Protein AF-A0A3D3ZAT0-F1 (afdb_monomer_lite)

Structure (mmCIF, N/CA/C/O backbone):
data_AF-A0A3D3ZAT0-F1
#
_entry.id   AF-A0A3D3ZAT0-F1
#
loop_
_atom_site.group_PDB
_atom_site.id
_atom_site.type_symbol
_atom_site.label_atom_id
_atom_site.label_alt_id
_atom_site.label_comp_id
_atom_site.label_asym_id
_atom_site.label_entity_id
_atom_site.label_seq_id
_atom_site.pdbx_PDB_ins_code
_atom_site.Cartn_x
_atom_site.Cartn_y
_atom_site.Cartn_z
_atom_site.occupancy
_atom_site.B_iso_or_equiv
_atom_site.auth_seq_id
_atom_site.auth_comp_id
_atom_site.auth_asym_id
_atom_site.auth_atom_id
_atom_site.pdbx_PDB_model_num
ATOM 1 N N . MET A 1 1 ? 12.993 -5.933 -3.221 1.00 66.06 1 MET A N 1
ATOM 2 C CA . MET A 1 1 ? 13.792 -6.298 -4.426 1.00 66.06 1 MET A CA 1
ATOM 3 C C . MET A 1 1 ? 14.442 -7.696 -4.400 1.00 66.06 1 MET A C 1
ATOM 5 O O . MET A 1 1 ? 14.683 -8.229 -5.474 1.00 66.06 1 MET A O 1
ATOM 9 N N . GLY A 1 2 ? 14.736 -8.319 -3.245 1.00 75.62 2 GLY A N 1
ATOM 10 C CA . GLY A 1 2 ? 15.650 -9.483 -3.153 1.00 75.62 2 GLY A CA 1
ATOM 11 C C . GLY A 1 2 ? 15.394 -10.697 -4.068 1.00 75.62 2 GLY A C 1
ATOM 12 O O . GLY A 1 2 ? 16.352 -11.311 -4.525 1.00 75.62 2 GLY A O 1
ATOM 13 N N . GLY A 1 3 ? 14.137 -11.036 -4.376 1.00 85.00 3 GLY A N 1
ATOM 14 C CA . GLY A 1 3 ? 13.803 -12.183 -5.240 1.00 85.00 3 GLY A CA 1
ATOM 15 C C . GLY A 1 3 ? 13.680 -11.869 -6.738 1.00 85.00 3 GLY A C 1
ATOM 16 O O . GLY A 1 3 ? 13.749 -12.782 -7.560 1.00 85.00 3 GLY A O 1
ATOM 17 N N . LEU A 1 4 ? 13.520 -10.595 -7.112 1.00 89.44 4 LEU A N 1
ATOM 18 C CA . LEU A 1 4 ? 13.195 -10.188 -8.487 1.00 89.44 4 LEU A CA 1
ATOM 19 C C . LEU A 1 4 ? 14.266 -10.568 -9.523 1.00 89.44 4 LEU A C 1
ATOM 21 O O . LEU A 1 4 ? 13.882 -11.096 -10.567 1.00 89.44 4 LEU A O 1
ATOM 25 N N . PRO A 1 5 ? 15.583 -10.407 -9.262 1.00 92.69 5 PRO A N 1
ATOM 26 C CA . PRO A 1 5 ? 16.609 -10.849 -10.209 1.00 92.69 5 PRO A CA 1
ATOM 27 C C . PRO A 1 5 ? 16.507 -12.341 -10.551 1.00 92.69 5 PRO A C 1
ATOM 29 O O . PRO A 1 5 ? 16.676 -12.727 -11.702 1.00 92.69 5 PRO A O 1
ATOM 32 N N . SER A 1 6 ? 16.167 -13.186 -9.571 1.00 93.19 6 SER A N 1
ATOM 33 C CA . SER A 1 6 ? 16.024 -14.634 -9.789 1.00 93.19 6 SER A CA 1
ATOM 34 C C . SER A 1 6 ? 14.798 -14.971 -10.641 1.00 93.19 6 SER A C 1
ATOM 36 O O . SER A 1 6 ? 14.849 -15.897 -11.446 1.00 93.19 6 SER A O 1
ATOM 38 N N . VAL A 1 7 ? 13.710 -14.206 -10.504 1.00 93.75 7 VAL A N 1
ATOM 39 C CA . VAL A 1 7 ? 12.526 -14.341 -11.365 1.00 93.75 7 VAL A CA 1
ATOM 40 C C . VAL A 1 7 ? 12.877 -13.964 -12.806 1.00 93.75 7 VAL A C 1
ATOM 42 O O . VAL A 1 7 ? 12.607 -14.745 -13.717 1.00 93.75 7 VAL A O 1
ATOM 45 N N . LEU A 1 8 ? 13.554 -12.829 -13.012 1.00 94.94 8 LEU A N 1
ATOM 46 C CA . LEU A 1 8 ? 14.004 -12.389 -14.339 1.00 94.94 8 LEU A CA 1
ATOM 47 C C . LEU A 1 8 ? 15.044 -13.329 -14.964 1.00 94.94 8 LEU A C 1
ATOM 49 O O . LEU A 1 8 ? 15.144 -13.412 -16.182 1.00 94.94 8 LEU A O 1
ATOM 53 N N . ALA A 1 9 ? 15.821 -14.057 -14.168 1.00 93.81 9 ALA A N 1
ATOM 54 C CA . ALA A 1 9 ? 16.774 -15.027 -14.701 1.00 93.81 9 ALA A CA 1
ATOM 55 C C . ALA A 1 9 ? 16.094 -16.267 -15.316 1.00 93.81 9 ALA A C 1
ATOM 57 O O . ALA A 1 9 ? 16.704 -16.956 -16.133 1.00 93.81 9 ALA A O 1
ATOM 58 N N . VAL A 1 10 ? 14.857 -16.575 -14.910 1.00 95.75 10 VAL A N 1
ATOM 59 C CA . VAL A 1 10 ? 14.183 -17.846 -15.230 1.00 95.75 10 VAL A CA 1
ATOM 60 C C . VAL A 1 10 ? 12.967 -17.654 -16.132 1.00 95.75 10 VAL A C 1
ATOM 62 O O . VAL A 1 10 ? 12.735 -18.469 -17.026 1.00 95.75 10 VAL A O 1
ATOM 65 N N . TYR A 1 11 ? 12.180 -16.602 -15.909 1.00 96.12 11 TYR A N 1
ATOM 66 C CA . TYR A 1 11 ? 10.884 -16.437 -16.556 1.00 96.12 11 TYR A CA 1
ATOM 67 C C . TYR A 1 11 ? 10.922 -15.377 -17.664 1.00 96.12 11 TYR A C 1
ATOM 69 O O . TYR A 1 11 ? 11.386 -14.255 -17.424 1.00 96.12 11 TYR A O 1
ATOM 77 N N . PRO A 1 12 ? 10.379 -15.685 -18.860 1.00 94.94 12 PRO A N 1
ATOM 78 C CA . PRO A 1 12 ? 10.135 -14.678 -19.882 1.00 94.94 12 PRO A CA 1
ATOM 79 C C . PRO A 1 12 ? 9.270 -13.553 -19.317 1.00 94.94 12 PRO A C 1
ATOM 81 O O . PRO A 1 12 ? 8.175 -13.795 -18.808 1.00 94.94 12 PRO A O 1
ATOM 84 N N . THR A 1 13 ? 9.775 -12.329 -19.395 1.00 95.38 13 THR A N 1
ATOM 85 C CA . THR A 1 13 ? 9.146 -11.143 -18.814 1.00 95.38 13 THR A CA 1
ATOM 86 C C . THR A 1 13 ? 8.786 -10.158 -19.919 1.00 95.38 13 THR A C 1
ATOM 88 O O . THR A 1 13 ? 9.554 -9.955 -20.854 1.00 95.38 13 THR A O 1
ATOM 91 N N . HIS A 1 14 ? 7.597 -9.559 -19.834 1.00 93.38 14 HIS A N 1
ATOM 92 C CA . HIS A 1 14 ? 7.131 -8.597 -20.837 1.00 93.38 14 HIS A CA 1
ATOM 93 C C . HIS A 1 14 ? 7.540 -7.154 -20.518 1.00 93.38 14 HIS A C 1
ATOM 95 O O . HIS A 1 14 ? 7.861 -6.393 -21.423 1.00 93.38 14 HIS A O 1
ATOM 101 N N . ALA A 1 15 ? 7.525 -6.784 -19.237 1.00 94.81 15 ALA A N 1
ATOM 102 C CA . ALA A 1 15 ? 7.845 -5.443 -18.770 1.00 94.81 15 ALA A CA 1
ATOM 103 C C . ALA A 1 15 ? 8.408 -5.498 -17.347 1.00 94.81 15 ALA A C 1
ATOM 105 O O . ALA A 1 15 ? 8.067 -6.398 -16.575 1.00 94.81 15 ALA A O 1
ATOM 106 N N . VAL A 1 16 ? 9.244 -4.519 -17.002 1.00 95.75 16 VAL A N 1
ATOM 107 C CA . VAL A 1 16 ? 9.754 -4.316 -15.643 1.00 95.75 16 VAL A CA 1
ATOM 108 C C . VAL A 1 16 ? 9.573 -2.859 -15.238 1.00 95.75 16 VAL A C 1
ATOM 110 O O . VAL A 1 16 ? 9.868 -1.945 -16.008 1.00 95.75 16 VAL A O 1
ATOM 113 N N . TYR A 1 17 ? 9.102 -2.657 -14.011 1.00 95.62 17 TYR A N 1
ATOM 114 C CA . TYR A 1 17 ? 8.853 -1.338 -13.442 1.00 95.62 17 TYR A CA 1
ATOM 115 C C . TYR A 1 17 ? 9.727 -1.135 -12.210 1.00 95.62 17 TYR A C 1
ATOM 117 O O . TYR A 1 17 ? 9.883 -2.052 -11.401 1.00 95.62 17 TYR A O 1
ATOM 125 N N . ALA A 1 18 ? 10.294 0.058 -12.067 1.00 95.44 18 ALA A N 1
ATOM 126 C CA . ALA A 1 18 ? 11.037 0.456 -10.878 1.00 95.44 18 ALA A CA 1
ATOM 127 C C . ALA A 1 18 ? 10.920 1.973 -10.672 1.00 95.44 18 ALA A C 1
ATOM 129 O O . ALA A 1 18 ? 10.814 2.707 -11.655 1.00 95.44 18 ALA A O 1
ATOM 130 N N . PRO A 1 19 ? 10.983 2.470 -9.425 1.00 92.94 19 PRO A N 1
ATOM 131 C CA . PRO A 1 19 ? 10.884 3.907 -9.160 1.00 92.94 19 PRO A CA 1
ATOM 132 C C . PRO A 1 19 ? 12.134 4.683 -9.598 1.00 92.94 19 PRO A C 1
ATOM 134 O O . PRO A 1 19 ? 12.131 5.907 -9.679 1.00 92.94 19 PRO A O 1
ATOM 137 N N . THR A 1 20 ? 13.219 3.972 -9.908 1.00 92.19 20 THR A N 1
ATOM 138 C CA . THR A 1 20 ? 14.476 4.530 -10.400 1.00 92.19 20 THR A CA 1
ATOM 139 C C . THR A 1 20 ? 15.118 3.587 -11.412 1.00 92.19 20 THR A C 1
ATOM 141 O O . THR A 1 20 ? 14.847 2.387 -11.434 1.00 92.19 20 THR A O 1
ATOM 144 N N . ARG A 1 21 ? 16.017 4.129 -12.237 1.00 90.19 21 ARG A N 1
ATOM 145 C CA . ARG A 1 21 ? 16.891 3.362 -13.141 1.00 90.19 21 ARG A CA 1
ATOM 146 C C . ARG A 1 21 ? 18.256 3.048 -12.542 1.00 90.19 21 ARG A C 1
ATOM 148 O O . ARG A 1 21 ? 18.997 2.261 -13.116 1.00 90.19 21 ARG A O 1
ATOM 155 N N . THR A 1 22 ? 18.604 3.678 -11.425 1.00 87.19 22 THR A N 1
ATOM 156 C CA . THR A 1 22 ? 19.905 3.514 -10.775 1.00 87.19 22 THR A CA 1
ATOM 157 C C . THR A 1 22 ? 19.729 3.488 -9.272 1.00 87.19 22 THR A C 1
ATOM 159 O O . THR A 1 22 ? 19.080 4.369 -8.705 1.00 87.19 22 THR A O 1
ATOM 162 N N . TYR A 1 23 ? 20.364 2.523 -8.623 1.00 88.62 23 TYR A N 1
ATOM 163 C CA . TYR A 1 23 ? 20.403 2.425 -7.176 1.00 88.62 23 TYR A CA 1
ATOM 164 C C . TYR A 1 23 ? 21.670 1.681 -6.768 1.00 88.62 23 TYR A C 1
ATOM 166 O O . TYR A 1 23 ? 22.004 0.660 -7.364 1.00 88.62 23 TYR A O 1
ATOM 174 N N . ALA A 1 24 ? 22.386 2.192 -5.768 1.00 90.44 24 ALA A N 1
ATOM 175 C CA . ALA A 1 24 ? 23.676 1.647 -5.361 1.00 90.44 24 ALA A CA 1
ATOM 176 C C . ALA A 1 24 ? 23.510 0.375 -4.510 1.00 90.44 24 ALA A C 1
ATOM 178 O O . ALA A 1 24 ? 23.737 0.384 -3.301 1.00 90.44 24 ALA A O 1
ATOM 179 N N . SER A 1 25 ? 23.107 -0.735 -5.133 1.00 91.75 25 SER A N 1
ATOM 180 C CA . SER A 1 25 ? 23.112 -2.049 -4.493 1.00 91.75 25 SER A CA 1
ATOM 181 C C . SER A 1 25 ? 23.330 -3.177 -5.490 1.00 91.75 25 SER A C 1
ATOM 183 O O . SER A 1 25 ? 22.823 -3.150 -6.608 1.00 91.75 25 SER A O 1
ATOM 185 N N . LYS A 1 26 ? 23.995 -4.241 -5.025 1.00 92.62 26 LYS A N 1
ATOM 186 C CA . LYS A 1 26 ? 24.210 -5.447 -5.829 1.00 92.62 26 LYS A CA 1
ATOM 187 C C . LYS A 1 26 ? 22.898 -6.048 -6.351 1.00 92.62 26 LYS A C 1
ATOM 189 O O . LYS A 1 26 ? 22.848 -6.538 -7.471 1.00 92.62 26 LYS A O 1
ATOM 194 N N . VAL A 1 27 ? 21.842 -6.035 -5.537 1.00 93.31 27 VAL A N 1
ATOM 195 C CA . VAL A 1 27 ? 20.542 -6.604 -5.926 1.00 93.31 27 VAL A CA 1
ATOM 196 C C . VAL A 1 27 ? 19.915 -5.800 -7.064 1.00 93.31 27 VAL A C 1
ATOM 198 O O . VAL A 1 27 ? 19.303 -6.382 -7.956 1.00 93.31 27 VAL A O 1
ATOM 201 N N . PHE A 1 28 ? 20.070 -4.475 -7.046 1.00 93.88 28 PHE A N 1
ATOM 202 C CA . PHE A 1 28 ? 19.589 -3.628 -8.129 1.00 93.88 28 PHE A CA 1
ATOM 203 C C . PHE A 1 28 ? 20.433 -3.806 -9.397 1.00 93.88 28 PHE A C 1
ATOM 205 O O . PHE A 1 28 ? 19.868 -3.928 -10.479 1.00 93.88 28 PHE A O 1
ATOM 212 N N . ASP A 1 29 ? 21.757 -3.918 -9.266 1.00 94.62 29 ASP A N 1
ATOM 213 C 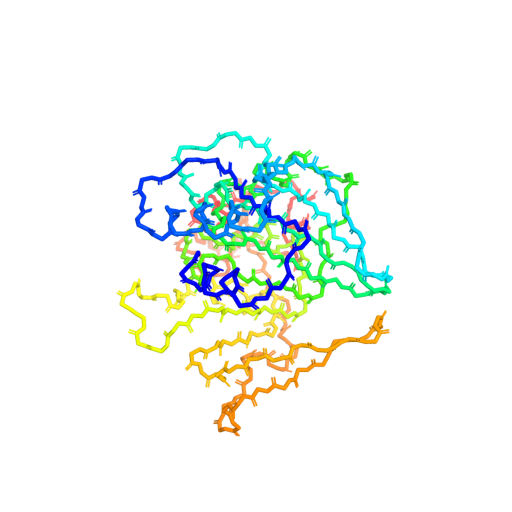CA . ASP A 1 29 ? 22.643 -4.227 -10.395 1.00 94.62 29 ASP A CA 1
ATOM 214 C C . ASP A 1 29 ? 22.258 -5.560 -11.059 1.00 94.62 29 ASP A C 1
ATOM 216 O O . ASP A 1 29 ? 22.155 -5.641 -12.283 1.00 94.62 29 ASP A O 1
ATOM 220 N N . ASP A 1 30 ? 21.971 -6.594 -10.258 1.00 95.38 30 ASP A N 1
ATOM 221 C CA . ASP A 1 30 ? 21.507 -7.891 -10.760 1.00 95.38 30 ASP A CA 1
ATOM 222 C C . ASP A 1 30 ? 20.133 -7.764 -11.456 1.00 95.38 30 ASP A C 1
ATOM 224 O O . ASP A 1 30 ? 19.907 -8.384 -12.494 1.00 95.38 30 ASP A O 1
ATOM 228 N N . PHE A 1 31 ? 19.215 -6.942 -10.929 1.00 95.62 31 PHE A N 1
ATOM 229 C CA . PHE A 1 31 ? 17.921 -6.656 -11.568 1.00 95.62 31 PHE A CA 1
ATOM 230 C C . PHE A 1 31 ? 18.096 -6.006 -12.948 1.00 95.62 31 PHE A C 1
ATOM 232 O O . PHE A 1 31 ? 17.510 -6.484 -13.920 1.00 95.62 31 PHE A O 1
ATOM 239 N N . VAL A 1 32 ? 18.937 -4.969 -13.048 1.00 95.62 32 VAL A N 1
ATOM 240 C CA . VAL A 1 32 ? 19.250 -4.296 -14.321 1.00 95.62 32 VAL A CA 1
ATOM 241 C C . VAL A 1 32 ? 19.888 -5.280 -15.300 1.00 95.62 32 VAL A C 1
ATOM 243 O O . VAL A 1 32 ? 19.485 -5.340 -16.460 1.00 95.62 32 VAL A O 1
ATOM 246 N N . TYR A 1 33 ? 20.840 -6.090 -14.829 1.00 95.94 33 TYR A N 1
ATOM 247 C CA . TYR A 1 33 ? 21.514 -7.096 -15.645 1.00 95.94 33 TYR A CA 1
ATOM 248 C C . TYR A 1 33 ? 20.524 -8.088 -16.268 1.00 95.94 33 TYR A C 1
ATOM 250 O O . TYR A 1 33 ? 20.541 -8.285 -17.482 1.00 95.94 33 TYR A O 1
ATOM 258 N N . TYR A 1 34 ? 19.636 -8.698 -15.476 1.00 96.75 34 TYR A N 1
ATOM 259 C CA . TYR A 1 34 ? 18.692 -9.685 -16.012 1.00 96.75 34 TYR A CA 1
ATOM 260 C C . TYR A 1 34 ? 17.579 -9.061 -16.863 1.00 96.75 34 TYR A C 1
ATOM 262 O O . TYR A 1 34 ? 17.111 -9.714 -17.796 1.00 96.75 34 TYR A O 1
ATOM 270 N N . ALA A 1 35 ? 17.190 -7.808 -16.607 1.00 96.38 35 ALA A N 1
ATOM 271 C CA . ALA A 1 35 ? 16.309 -7.072 -17.513 1.00 96.38 35 ALA A CA 1
ATOM 272 C C . ALA A 1 35 ? 16.966 -6.876 -18.895 1.00 96.38 35 ALA A C 1
ATOM 274 O O . ALA A 1 35 ? 16.349 -7.179 -19.918 1.00 96.38 35 ALA A O 1
ATOM 275 N N . ASP A 1 36 ? 18.242 -6.475 -18.934 1.00 95.88 36 ASP A N 1
ATOM 276 C CA . ASP A 1 36 ? 19.013 -6.309 -20.176 1.00 95.88 36 ASP A CA 1
ATOM 277 C C . ASP A 1 36 ? 19.221 -7.634 -20.929 1.00 95.88 36 ASP A C 1
ATOM 279 O O . ASP A 1 36 ? 19.068 -7.684 -22.151 1.00 95.88 36 ASP A O 1
ATOM 283 N N . GLN A 1 37 ? 19.450 -8.749 -20.220 1.00 96.94 37 GLN A N 1
ATOM 284 C CA . GLN A 1 37 ? 19.518 -10.079 -20.850 1.00 96.94 37 GLN A CA 1
ATOM 285 C C . GLN A 1 37 ? 18.227 -10.446 -21.601 1.00 96.94 37 GLN A C 1
ATOM 287 O O . GLN A 1 37 ? 18.274 -11.169 -22.599 1.00 96.94 37 GLN A O 1
ATOM 292 N N . GLN A 1 38 ? 17.084 -9.921 -21.156 1.00 97.06 38 GLN A N 1
ATOM 293 C CA . GLN A 1 38 ? 15.794 -10.065 -21.833 1.00 97.06 38 GLN A CA 1
ATOM 294 C C . GLN A 1 38 ? 15.474 -8.916 -22.805 1.00 97.06 38 GLN A C 1
ATOM 296 O O . GLN A 1 38 ? 14.416 -8.930 -23.432 1.00 97.06 38 GLN A O 1
ATOM 301 N N . ARG A 1 39 ? 16.391 -7.955 -22.989 1.00 96.94 39 ARG A N 1
ATOM 302 C CA . ARG A 1 39 ? 16.228 -6.735 -23.805 1.00 96.94 39 ARG A CA 1
ATOM 303 C C . ARG A 1 39 ? 15.060 -5.862 -23.343 1.00 96.94 39 ARG A C 1
ATOM 305 O O . ARG A 1 39 ? 14.358 -5.275 -24.167 1.00 96.94 39 ARG A O 1
ATOM 312 N N . LEU A 1 40 ? 14.841 -5.809 -22.033 1.00 96.62 40 LEU A N 1
ATOM 313 C CA . LEU A 1 40 ? 13.808 -4.992 -21.413 1.00 96.62 40 LEU A CA 1
ATOM 314 C C . LEU A 1 40 ? 14.400 -3.665 -20.952 1.00 96.62 40 LEU A C 1
ATOM 316 O O . LEU A 1 40 ? 15.462 -3.623 -20.331 1.00 96.62 40 LEU A O 1
ATOM 320 N N . GLU A 1 41 ? 13.674 -2.583 -21.209 1.00 94.62 41 GLU A N 1
ATOM 321 C CA . GLU A 1 41 ? 13.952 -1.297 -20.584 1.00 94.62 41 GLU A CA 1
ATOM 322 C C . GLU A 1 41 ? 13.193 -1.178 -19.260 1.00 94.62 41 GLU A C 1
ATOM 324 O O . GLU A 1 41 ? 12.046 -1.609 -19.144 1.00 94.62 41 GLU A O 1
ATOM 329 N N . ILE A 1 42 ? 13.830 -0.556 -18.265 1.00 96.12 42 ILE A N 1
ATOM 330 C CA . ILE A 1 42 ? 13.175 -0.232 -16.996 1.00 96.12 42 ILE A CA 1
ATOM 331 C C . ILE A 1 42 ? 12.242 0.962 -17.197 1.00 96.12 42 ILE A C 1
ATOM 333 O O . ILE A 1 42 ? 12.684 2.094 -17.456 1.00 96.12 42 ILE A O 1
ATOM 337 N N . THR A 1 43 ? 10.948 0.708 -17.026 1.00 96.56 43 THR A N 1
ATOM 338 C CA . THR A 1 43 ? 9.909 1.733 -17.026 1.00 96.56 43 THR A CA 1
ATOM 339 C C . THR A 1 43 ? 9.791 2.342 -15.632 1.00 96.56 43 THR A C 1
ATOM 341 O O . THR A 1 43 ? 9.623 1.629 -14.645 1.00 96.56 43 THR A O 1
ATOM 344 N N . ILE A 1 44 ? 9.873 3.672 -15.550 1.00 96.69 44 ILE A N 1
ATOM 345 C CA . ILE A 1 44 ? 9.494 4.415 -14.344 1.00 96.69 44 ILE A CA 1
ATOM 346 C C . ILE A 1 44 ? 8.031 4.813 -14.544 1.00 96.69 44 ILE A C 1
ATOM 348 O O . ILE A 1 44 ? 7.776 5.646 -15.419 1.00 96.69 44 ILE A O 1
ATOM 352 N N . PRO A 1 45 ? 7.078 4.192 -13.831 1.00 96.88 45 PRO A N 1
ATOM 353 C CA . PRO A 1 45 ? 5.676 4.530 -13.999 1.00 96.88 45 PRO A CA 1
ATOM 354 C C . PRO A 1 45 ? 5.354 5.883 -13.356 1.00 96.88 45 PRO A C 1
ATOM 356 O O . PRO A 1 45 ? 5.973 6.279 -12.368 1.00 96.88 45 PRO A O 1
ATOM 359 N N . SER A 1 46 ? 4.366 6.573 -13.912 1.00 96.56 46 SER A N 1
ATOM 360 C CA . SER A 1 46 ? 3.779 7.796 -13.364 1.00 96.56 46 SER A CA 1
ATOM 361 C C . SER A 1 46 ? 2.427 7.502 -12.699 1.00 96.56 46 SER A C 1
ATOM 363 O O . SER A 1 46 ? 1.743 6.558 -13.101 1.00 96.56 46 SER A O 1
ATOM 365 N N . PRO A 1 47 ? 1.985 8.315 -11.721 1.00 97.62 47 PRO A N 1
ATOM 366 C CA . PRO A 1 47 ? 0.624 8.234 -11.197 1.00 97.62 47 PRO A CA 1
ATOM 367 C C . PRO A 1 47 ? -0.422 8.289 -12.321 1.00 97.62 47 PRO A C 1
ATOM 369 O O . PRO A 1 47 ? -0.401 9.195 -13.155 1.00 97.62 47 PRO A O 1
ATOM 372 N N . GLY A 1 48 ? -1.343 7.327 -12.333 1.00 97.44 48 GLY A N 1
ATOM 373 C CA . GLY A 1 48 ? -2.373 7.163 -13.360 1.00 97.44 48 GLY A CA 1
ATOM 374 C C . GLY A 1 48 ? -1.979 6.259 -14.528 1.00 97.44 48 GLY A C 1
ATOM 375 O O . GLY A 1 48 ? -2.862 5.882 -15.300 1.00 97.44 48 GLY A O 1
ATOM 376 N N . ASP A 1 49 ? -0.707 5.865 -14.648 1.00 98.31 49 ASP A N 1
ATOM 377 C CA . ASP A 1 49 ? -0.322 4.795 -15.567 1.00 98.31 49 ASP A CA 1
ATOM 378 C C . ASP A 1 49 ? -1.020 3.495 -15.163 1.00 98.31 49 ASP A C 1
ATOM 380 O O . ASP A 1 49 ? -1.230 3.211 -13.982 1.00 98.31 49 ASP A O 1
ATOM 384 N N . GLY A 1 50 ? -1.361 2.672 -16.148 1.00 97.12 50 GLY A N 1
ATOM 385 C CA . GLY A 1 50 ? -2.018 1.407 -15.884 1.00 97.12 50 GLY A CA 1
ATOM 386 C C . GLY A 1 50 ? -1.952 0.443 -17.051 1.00 97.12 50 GLY A C 1
ATOM 387 O O . GLY A 1 50 ? -1.640 0.806 -18.187 1.00 97.12 50 GLY A O 1
ATOM 388 N N . TRP A 1 51 ? -2.232 -0.815 -16.751 1.00 97.44 51 TRP A N 1
ATOM 389 C CA . TRP A 1 51 ? -2.279 -1.898 -17.723 1.00 97.44 51 TRP A CA 1
ATOM 390 C C . TRP A 1 51 ? -3.307 -2.942 -17.302 1.00 97.44 51 TRP A C 1
ATOM 392 O O . TRP A 1 51 ? -3.803 -2.944 -16.177 1.00 97.44 51 TRP A O 1
ATOM 402 N N . THR A 1 52 ? -3.631 -3.849 -18.220 1.00 97.06 52 THR A N 1
ATOM 403 C CA . THR A 1 52 ? -4.579 -4.937 -17.972 1.00 97.06 52 THR A CA 1
ATOM 404 C C . THR A 1 52 ? -3.884 -6.290 -17.999 1.00 97.06 52 THR A C 1
ATOM 406 O O . THR A 1 52 ? -3.065 -6.556 -18.881 1.00 97.06 52 THR A O 1
ATOM 409 N N . LEU A 1 53 ? -4.268 -7.173 -17.084 1.00 94.62 53 LEU A N 1
ATOM 410 C CA . LEU A 1 53 ? -3.914 -8.589 -17.076 1.00 94.62 53 LEU A CA 1
ATOM 411 C C . LEU A 1 53 ? -5.201 -9.399 -17.270 1.00 94.62 53 LEU A C 1
ATOM 413 O O . LEU A 1 53 ? -5.881 -9.756 -16.313 1.00 94.62 53 LEU A O 1
ATOM 417 N N . GLY A 1 54 ? -5.576 -9.640 -18.529 1.00 95.81 54 GLY A N 1
ATOM 418 C CA . GLY A 1 54 ? -6.908 -10.159 -18.848 1.00 95.81 54 GLY A CA 1
ATOM 419 C C . GLY A 1 54 ? -7.984 -9.127 -18.502 1.00 95.81 54 GLY A C 1
ATOM 420 O O . GLY A 1 54 ? -7.943 -8.011 -19.011 1.00 95.81 54 GLY A O 1
ATOM 421 N N . GLU A 1 55 ? -8.925 -9.500 -17.637 1.00 96.94 55 GLU A N 1
ATOM 422 C CA . GLU A 1 55 ? -9.998 -8.621 -17.141 1.00 96.94 55 GLU A CA 1
ATOM 423 C C . GLU A 1 55 ? -9.597 -7.824 -15.887 1.00 96.94 55 GLU A C 1
ATOM 425 O O . GLU A 1 55 ? -10.373 -7.006 -15.400 1.00 96.94 55 GLU A O 1
ATOM 430 N N . THR A 1 56 ? -8.395 -8.051 -15.354 1.00 98.12 56 THR A N 1
ATOM 431 C CA . THR A 1 56 ? -7.866 -7.326 -14.196 1.00 98.12 56 THR A CA 1
ATOM 432 C C . THR A 1 56 ? -7.211 -6.022 -14.641 1.00 98.12 56 THR A C 1
ATOM 434 O O . THR A 1 56 ? -6.324 -6.049 -15.498 1.00 98.12 56 THR A O 1
ATOM 437 N N . SER A 1 57 ? -7.585 -4.892 -14.044 1.00 98.31 57 SER A N 1
ATOM 438 C CA . SER A 1 57 ? -6.888 -3.613 -14.212 1.00 98.31 57 SER A CA 1
ATOM 439 C C . SER A 1 57 ? -5.852 -3.407 -13.115 1.00 98.31 57 SER A C 1
ATOM 441 O O . SER A 1 57 ? -6.084 -3.723 -11.952 1.00 98.31 57 SER A O 1
ATOM 443 N N . VAL A 1 58 ? -4.701 -2.858 -13.491 1.00 98.50 58 VAL A N 1
ATOM 444 C CA . VAL A 1 58 ? -3.648 -2.420 -12.575 1.00 98.50 58 VAL A CA 1
ATOM 445 C C . VAL A 1 58 ? -3.406 -0.940 -12.822 1.00 98.50 58 VAL A C 1
ATOM 447 O O . VAL A 1 58 ? -3.128 -0.555 -13.956 1.00 98.50 58 VAL A O 1
ATOM 450 N N . THR A 1 59 ? -3.490 -0.132 -11.770 1.00 98.56 59 THR A N 1
ATOM 451 C CA . THR A 1 59 ? -3.293 1.320 -11.808 1.00 98.56 59 THR A CA 1
ATOM 452 C C . THR A 1 59 ? -2.207 1.714 -10.819 1.00 98.56 59 THR A C 1
ATOM 454 O O . THR A 1 59 ? -2.216 1.286 -9.665 1.00 98.56 59 THR A O 1
ATOM 457 N N . VAL A 1 60 ? -1.278 2.555 -11.257 1.00 98.69 60 VAL A N 1
ATOM 458 C CA . VAL A 1 60 ? -0.219 3.124 -10.424 1.00 98.69 60 VAL A CA 1
ATOM 459 C C . VAL A 1 60 ? -0.768 4.357 -9.714 1.00 98.69 60 VAL A C 1
ATOM 461 O O . VAL A 1 60 ? -1.169 5.322 -10.362 1.00 98.69 60 VAL A O 1
ATOM 464 N N . LEU A 1 61 ? -0.792 4.343 -8.382 1.00 98.50 61 LEU A N 1
ATOM 465 C CA . LEU A 1 61 ? -1.254 5.479 -7.577 1.00 98.50 61 LEU A CA 1
ATOM 466 C C . LEU A 1 61 ? -0.108 6.387 -7.122 1.00 98.50 61 LEU A C 1
ATOM 468 O O . LEU A 1 61 ? -0.316 7.586 -6.951 1.00 98.50 61 LEU A O 1
ATOM 472 N N . GLY A 1 62 ? 1.089 5.836 -6.940 1.00 97.44 62 GLY A N 1
ATOM 473 C CA . GLY A 1 62 ? 2.240 6.557 -6.407 1.00 97.44 62 GLY A CA 1
ATOM 474 C C . GLY A 1 62 ? 3.576 5.955 -6.855 1.00 97.44 62 GLY A C 1
ATOM 475 O O . GLY A 1 62 ? 3.584 4.857 -7.424 1.00 97.44 62 GLY A O 1
ATOM 476 N N . PRO A 1 63 ? 4.694 6.663 -6.614 1.00 97.31 63 PRO A N 1
ATOM 477 C CA . PRO A 1 63 ? 4.786 7.910 -5.839 1.00 97.31 63 PRO A CA 1
ATOM 478 C C . PRO A 1 63 ? 4.269 9.144 -6.604 1.00 97.31 63 PRO A C 1
ATOM 480 O O . PRO A 1 63 ? 4.421 9.238 -7.821 1.00 97.31 63 PRO A O 1
ATOM 483 N N . VAL A 1 64 ? 3.651 10.101 -5.898 1.00 97.38 64 VAL A N 1
ATOM 484 C CA . VAL A 1 64 ? 3.034 11.310 -6.502 1.00 97.38 64 VAL A CA 1
ATOM 485 C C . VAL A 1 64 ? 3.973 12.515 -6.592 1.00 97.38 64 VAL A C 1
ATOM 487 O O . VAL A 1 64 ? 3.691 13.480 -7.303 1.00 97.38 64 VAL A O 1
ATOM 490 N N . GLN A 1 65 ? 5.113 12.441 -5.910 1.00 95.38 65 GLN A N 1
ATOM 491 C CA . GLN A 1 65 ? 6.197 13.412 -5.971 1.00 95.38 65 GLN A CA 1
ATOM 492 C C . GLN A 1 65 ? 7.550 12.721 -5.751 1.00 95.38 65 GLN A C 1
ATOM 494 O O . GLN A 1 65 ? 7.635 11.500 -5.650 1.00 95.38 65 GLN A O 1
ATOM 499 N N . SER A 1 66 ? 8.633 13.497 -5.750 1.00 94.25 66 SER A N 1
ATOM 500 C CA . SER A 1 66 ? 9.969 12.981 -5.436 1.00 94.25 66 SER A CA 1
ATOM 501 C C . SER A 1 66 ? 10.214 13.003 -3.932 1.00 94.25 66 SER A C 1
ATOM 503 O O . SER A 1 66 ? 9.989 14.031 -3.297 1.00 94.25 66 SER A O 1
ATOM 505 N N . TYR A 1 67 ? 10.758 11.910 -3.402 1.00 94.81 67 TYR A N 1
ATOM 506 C CA . TYR A 1 67 ? 11.062 11.749 -1.983 1.00 94.81 67 TYR A CA 1
ATOM 507 C C . TYR A 1 67 ? 12.561 11.582 -1.747 1.00 94.81 67 TYR A C 1
ATOM 509 O O . TYR A 1 67 ? 13.291 11.071 -2.600 1.00 94.81 67 TYR A O 1
ATOM 517 N N . ALA A 1 68 ? 13.024 12.060 -0.591 1.00 92.88 68 ALA A N 1
ATOM 518 C CA . ALA A 1 68 ? 14.382 11.802 -0.122 1.00 92.88 68 ALA A CA 1
ATOM 519 C C . ALA A 1 68 ? 14.489 10.415 0.524 1.00 92.88 68 ALA A C 1
ATOM 521 O O . ALA A 1 68 ? 15.508 9.741 0.347 1.00 92.88 68 ALA A O 1
ATOM 522 N N . ASP A 1 69 ? 13.441 10.001 1.243 1.00 93.38 69 ASP A N 1
ATOM 523 C CA . ASP A 1 69 ? 13.310 8.636 1.730 1.00 93.38 69 ASP A CA 1
ATOM 524 C C . ASP A 1 69 ? 13.034 7.688 0.559 1.00 93.38 69 ASP A C 1
ATOM 526 O O . ASP A 1 69 ? 12.277 7.995 -0.360 1.00 93.38 69 ASP A O 1
ATOM 530 N N . GLN A 1 70 ? 13.698 6.539 0.573 1.00 93.06 70 GLN A N 1
ATOM 531 C CA . GLN A 1 70 ? 13.592 5.534 -0.476 1.00 93.06 70 GLN A CA 1
ATOM 532 C C . GLN A 1 70 ? 12.310 4.716 -0.343 1.00 93.06 70 GLN A C 1
ATOM 534 O O . GLN A 1 70 ? 11.761 4.295 -1.362 1.00 93.06 70 GLN A O 1
ATOM 539 N N . ASN A 1 71 ? 11.822 4.527 0.880 1.00 95.62 71 ASN A N 1
ATOM 540 C CA . ASN A 1 71 ? 10.577 3.830 1.173 1.00 95.62 71 ASN A CA 1
ATOM 541 C C . ASN A 1 71 ? 9.391 4.542 0.514 1.00 95.62 71 ASN A C 1
ATOM 543 O O . ASN A 1 71 ? 8.598 3.916 -0.192 1.00 95.62 71 ASN A O 1
ATOM 547 N N . ASP A 1 72 ? 9.375 5.870 0.593 1.00 97.50 72 ASP A N 1
ATOM 548 C CA . ASP A 1 72 ? 8.363 6.732 -0.025 1.00 97.50 72 ASP A CA 1
ATOM 549 C C . ASP A 1 72 ? 8.447 6.801 -1.554 1.00 97.50 72 ASP A C 1
ATOM 551 O O . ASP A 1 72 ? 7.524 7.267 -2.220 1.00 97.50 72 ASP A O 1
ATOM 555 N N . THR A 1 73 ? 9.517 6.272 -2.157 1.00 96.56 73 THR A N 1
ATOM 556 C CA . THR A 1 73 ? 9.567 6.072 -3.615 1.00 96.56 73 THR A CA 1
ATOM 557 C C . THR A 1 73 ? 8.856 4.797 -4.072 1.00 96.56 73 THR A C 1
ATOM 559 O O . THR A 1 73 ? 8.857 4.501 -5.266 1.00 96.56 73 THR A O 1
ATOM 562 N N . SER A 1 74 ? 8.257 4.025 -3.159 1.00 97.38 74 SER A N 1
ATOM 563 C CA . SER A 1 74 ? 7.543 2.787 -3.482 1.00 97.38 74 SER A CA 1
ATOM 564 C C . SER A 1 74 ? 6.485 2.995 -4.566 1.00 97.38 74 SER A C 1
ATOM 566 O O . SER A 1 74 ? 5.656 3.899 -4.491 1.00 97.38 74 SER A O 1
ATOM 568 N N . ILE A 1 75 ? 6.486 2.114 -5.571 1.00 98.06 75 ILE A N 1
ATOM 569 C CA . ILE A 1 75 ? 5.399 2.059 -6.552 1.00 98.06 75 ILE A CA 1
ATOM 570 C C . ILE A 1 75 ? 4.166 1.502 -5.842 1.00 98.06 75 ILE A C 1
ATOM 572 O O . ILE A 1 75 ? 4.169 0.343 -5.419 1.00 98.06 75 ILE A O 1
ATOM 576 N N . VAL A 1 76 ? 3.114 2.314 -5.756 1.00 98.56 76 VAL A N 1
ATOM 577 C CA . VAL A 1 76 ? 1.832 1.920 -5.164 1.00 98.56 76 VAL A CA 1
ATOM 578 C C . VAL A 1 76 ? 0.889 1.476 -6.270 1.00 98.56 76 VAL A C 1
ATOM 580 O O . VAL A 1 76 ? 0.666 2.219 -7.226 1.00 98.56 76 VAL A O 1
ATOM 583 N N . LEU A 1 77 ? 0.328 0.275 -6.148 1.00 98.69 77 LEU A N 1
ATOM 584 C CA . LEU A 1 77 ? -0.540 -0.321 -7.163 1.00 98.69 77 LEU A CA 1
ATOM 585 C C . LEU A 1 77 ? -1.929 -0.596 -6.600 1.00 98.69 77 LEU A C 1
ATOM 587 O O . LEU A 1 77 ? -2.055 -1.318 -5.612 1.00 98.69 77 LEU A O 1
ATOM 591 N N . LYS A 1 78 ? -2.961 -0.108 -7.290 1.00 98.62 78 LYS A N 1
ATOM 592 C CA . LYS A 1 78 ? -4.331 -0.594 -7.132 1.00 98.62 78 LYS A CA 1
ATOM 593 C C . LYS A 1 78 ? -4.620 -1.628 -8.214 1.00 98.62 78 LYS A C 1
ATOM 595 O O . LYS A 1 78 ? -4.405 -1.366 -9.395 1.00 98.62 78 LYS A O 1
ATOM 600 N N . VAL A 1 79 ? -5.077 -2.805 -7.809 1.00 98.56 79 VAL A N 1
ATOM 601 C CA . VAL A 1 79 ? -5.427 -3.915 -8.698 1.00 98.56 79 VAL A CA 1
ATOM 602 C C . VAL A 1 79 ? -6.905 -4.209 -8.527 1.00 98.56 79 VAL A C 1
ATOM 604 O O . VAL A 1 79 ? -7.341 -4.454 -7.410 1.00 98.56 79 VAL A O 1
ATOM 607 N N . GLU A 1 80 ? -7.672 -4.195 -9.609 1.00 98.50 80 GLU A N 1
ATOM 608 C CA . GLU A 1 80 ? -9.128 -4.359 -9.571 1.00 98.50 80 GLU A CA 1
ATOM 609 C C . GLU A 1 80 ? -9.555 -5.469 -10.535 1.00 98.50 80 GLU A C 1
ATOM 611 O O . GLU A 1 80 ? -9.072 -5.563 -11.666 1.00 98.50 80 GLU A O 1
ATOM 616 N N . TYR A 1 81 ? -10.452 -6.337 -10.076 1.00 98.31 81 TYR A N 1
ATOM 617 C CA . TYR A 1 81 ? -11.021 -7.426 -10.862 1.00 98.31 81 TYR A CA 1
ATOM 618 C C . TYR A 1 81 ? -12.471 -7.659 -10.438 1.00 98.31 81 TYR A C 1
ATOM 620 O O . TYR A 1 81 ? -12.753 -7.968 -9.278 1.00 98.31 81 TYR A O 1
ATOM 628 N N . GLY A 1 82 ? -13.402 -7.496 -11.381 1.00 96.94 82 GLY A N 1
ATOM 629 C CA . GLY A 1 82 ? -14.830 -7.481 -11.071 1.00 96.94 82 GLY A CA 1
ATOM 630 C C . GLY A 1 82 ? -15.166 -6.380 -10.059 1.00 96.94 82 GLY A C 1
ATOM 631 O O . GLY A 1 82 ? -14.860 -5.215 -10.286 1.00 96.94 82 GLY A O 1
ATOM 632 N N . GLY A 1 83 ? -15.805 -6.755 -8.956 1.00 96.94 83 GLY A N 1
ATOM 633 C CA . GLY A 1 83 ? -16.081 -5.906 -7.800 1.00 96.94 83 GLY A CA 1
ATOM 634 C C . GLY A 1 83 ? -15.066 -6.030 -6.661 1.00 96.94 83 GLY A C 1
ATOM 635 O O . GLY A 1 83 ? -15.361 -5.523 -5.591 1.00 96.94 83 GLY A O 1
ATOM 636 N N . THR A 1 84 ? -13.925 -6.699 -6.869 1.00 98.25 84 THR A N 1
ATOM 637 C CA . THR A 1 84 ? -12.870 -6.856 -5.849 1.00 98.25 84 THR A CA 1
ATOM 638 C C . THR A 1 84 ? -11.619 -6.057 -6.188 1.00 98.25 84 THR A C 1
ATOM 640 O O . THR A 1 84 ? -11.329 -5.787 -7.359 1.00 98.25 84 THR A O 1
ATOM 643 N N . SER A 1 85 ? -10.851 -5.709 -5.164 1.00 98.50 85 SER A N 1
ATOM 644 C CA . SER A 1 85 ? -9.736 -4.783 -5.253 1.00 98.50 85 SER A CA 1
ATOM 645 C C . SER A 1 85 ? -8.639 -5.067 -4.223 1.00 98.50 85 SER A C 1
ATOM 647 O O . SER A 1 85 ? -8.884 -5.495 -3.097 1.00 98.50 85 SER A O 1
ATOM 649 N N . PHE A 1 86 ? -7.397 -4.830 -4.638 1.00 98.75 86 PHE A N 1
ATOM 650 C CA . PHE A 1 86 ? -6.187 -5.029 -3.848 1.00 98.75 86 PHE A CA 1
ATOM 651 C C . PHE A 1 86 ? -5.318 -3.774 -3.929 1.00 98.75 86 PHE A C 1
ATOM 653 O O . PHE A 1 86 ? -5.144 -3.211 -5.013 1.00 98.75 86 PHE A O 1
ATOM 660 N N . LEU A 1 87 ? -4.724 -3.368 -2.809 1.00 98.81 87 LEU A N 1
ATOM 661 C CA . LEU A 1 87 ? -3.818 -2.225 -2.734 1.00 98.81 87 LEU A CA 1
ATOM 662 C C . LEU A 1 87 ? -2.452 -2.691 -2.240 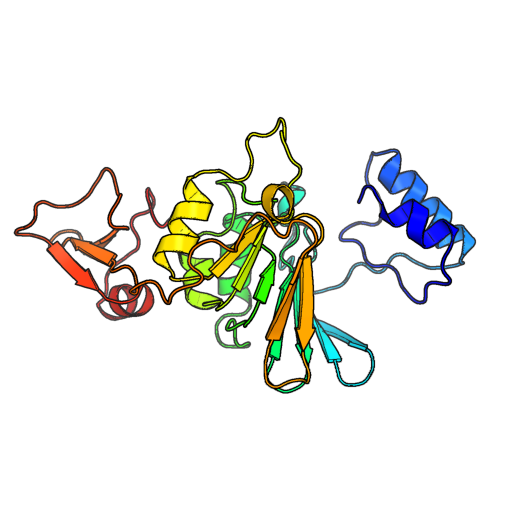1.00 98.81 87 LEU A C 1
ATOM 664 O O . LEU A 1 87 ? -2.311 -3.179 -1.120 1.00 98.81 87 LEU A O 1
ATOM 668 N N . PHE A 1 88 ? -1.439 -2.538 -3.090 1.00 98.69 88 PHE A N 1
ATOM 669 C CA . PHE A 1 88 ? -0.049 -2.854 -2.782 1.00 98.69 88 PHE A CA 1
ATOM 670 C C . PHE A 1 88 ? 0.722 -1.561 -2.565 1.00 98.69 88 PHE A C 1
ATOM 672 O O . PHE A 1 88 ? 0.969 -0.829 -3.520 1.00 98.69 88 PHE A O 1
ATOM 679 N N . THR A 1 89 ? 1.111 -1.287 -1.323 1.00 97.94 89 THR A N 1
ATOM 680 C CA . THR A 1 89 ? 1.748 -0.016 -0.933 1.00 97.94 89 THR A CA 1
ATOM 681 C C . THR A 1 89 ? 3.275 -0.061 -0.934 1.00 97.94 89 THR A C 1
ATOM 683 O O . THR A 1 89 ? 3.925 0.968 -0.772 1.00 97.94 89 THR A O 1
ATOM 686 N N . GLY A 1 90 ? 3.870 -1.242 -1.135 1.00 96.69 90 GLY A N 1
ATOM 687 C CA . GLY A 1 90 ? 5.311 -1.421 -0.980 1.00 96.69 90 GLY A CA 1
ATOM 688 C C . GLY A 1 90 ? 5.744 -1.075 0.444 1.00 96.69 90 GLY A C 1
ATOM 689 O O . GLY A 1 90 ? 5.135 -1.553 1.403 1.00 96.69 90 GLY A O 1
ATOM 690 N N . ASP A 1 91 ? 6.766 -0.234 0.554 1.00 97.12 91 ASP A N 1
ATOM 691 C CA . ASP A 1 91 ? 7.292 0.254 1.827 1.00 97.12 91 ASP A CA 1
ATOM 692 C C . ASP A 1 91 ? 6.900 1.718 2.097 1.00 97.12 91 ASP A C 1
ATOM 694 O O . ASP A 1 91 ? 7.471 2.331 2.982 1.00 97.12 91 ASP A O 1
ATOM 698 N N . MET A 1 92 ? 5.920 2.270 1.366 1.00 97.62 92 MET A N 1
ATOM 699 C CA . MET A 1 92 ? 5.445 3.652 1.531 1.00 97.62 92 MET A CA 1
ATOM 700 C C . MET A 1 92 ? 5.119 3.983 2.999 1.00 97.62 92 MET A C 1
ATOM 702 O O . MET A 1 92 ? 4.418 3.214 3.664 1.00 97.62 92 MET A O 1
ATOM 706 N N . GLU A 1 93 ? 5.604 5.132 3.478 1.00 97.62 93 GLU A N 1
ATOM 707 C CA . GLU A 1 93 ? 5.389 5.617 4.841 1.00 97.62 93 GLU A CA 1
ATOM 708 C C . GLU A 1 93 ? 4.300 6.702 4.898 1.00 97.62 93 GLU A C 1
ATOM 710 O O . GLU A 1 93 ? 3.763 7.147 3.882 1.00 97.62 93 GLU A O 1
ATOM 715 N N . THR A 1 94 ? 3.943 7.113 6.115 1.00 96.25 94 THR A N 1
ATOM 716 C CA . THR A 1 94 ? 2.784 7.978 6.406 1.00 96.25 94 THR A CA 1
ATOM 717 C C . THR A 1 94 ? 2.833 9.323 5.667 1.00 96.25 94 THR A C 1
ATOM 719 O O . THR A 1 94 ? 1.790 9.839 5.259 1.00 96.25 94 THR A O 1
ATOM 722 N N . ASP A 1 95 ? 4.021 9.893 5.442 1.00 96.12 95 ASP A N 1
ATOM 723 C CA . ASP A 1 95 ? 4.163 11.144 4.684 1.00 96.12 95 ASP A CA 1
ATOM 724 C C . ASP A 1 95 ? 3.708 10.957 3.227 1.00 96.12 95 ASP A C 1
ATOM 726 O O . ASP A 1 95 ? 2.850 11.697 2.736 1.00 96.12 95 ASP A O 1
ATOM 730 N N . ALA A 1 96 ? 4.199 9.912 2.557 1.00 98.00 96 ALA A N 1
ATOM 731 C CA . ALA A 1 96 ? 3.787 9.590 1.196 1.00 98.00 96 ALA A CA 1
ATOM 732 C C . ALA A 1 96 ? 2.335 9.094 1.109 1.00 98.00 96 ALA A C 1
ATOM 734 O O . ALA A 1 96 ? 1.652 9.398 0.130 1.00 98.00 96 ALA A O 1
ATOM 735 N N . GLU A 1 97 ? 1.824 8.402 2.133 1.00 98.19 97 GLU A N 1
ATOM 736 C CA . GLU A 1 97 ? 0.397 8.077 2.245 1.00 98.19 97 GLU A CA 1
ATOM 737 C C . GLU A 1 97 ? -0.460 9.347 2.193 1.00 98.19 97 GLU A C 1
ATOM 739 O O . GLU A 1 97 ? -1.370 9.453 1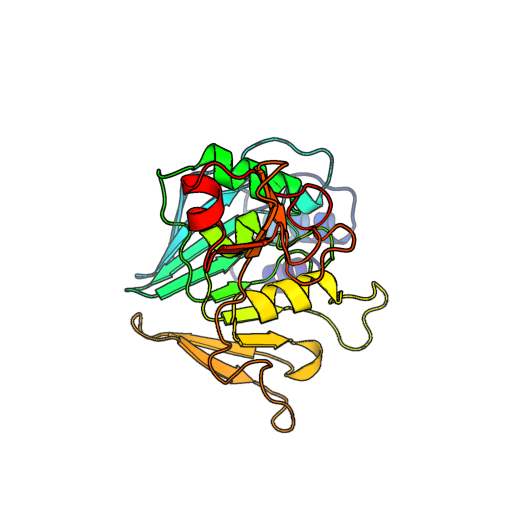.366 1.00 98.19 97 GLU A O 1
ATOM 744 N N . ASN A 1 98 ? -0.145 10.330 3.041 1.00 96.81 98 ASN A N 1
ATOM 745 C CA . ASN A 1 98 ? -0.858 11.602 3.118 1.00 96.81 98 ASN A CA 1
ATOM 746 C C . ASN A 1 98 ? -0.793 12.378 1.800 1.00 96.81 98 ASN A C 1
ATOM 748 O O . ASN A 1 98 ? -1.833 12.807 1.296 1.00 96.81 98 ASN A O 1
ATOM 752 N N . ASP A 1 99 ? 0.399 12.499 1.214 1.00 98.06 99 ASP A N 1
ATOM 753 C CA . ASP A 1 99 ? 0.587 13.156 -0.080 1.00 98.06 99 ASP A CA 1
ATOM 754 C C . ASP A 1 99 ? -0.247 12.494 -1.179 1.00 98.06 99 ASP A C 1
ATOM 756 O O . ASP A 1 99 ? -0.814 13.172 -2.035 1.00 98.06 99 ASP A O 1
ATOM 760 N N . MET A 1 100 ? -0.336 11.162 -1.171 1.00 97.62 100 MET A N 1
ATOM 761 C CA . MET A 1 100 ? -1.097 10.412 -2.161 1.00 97.62 100 MET A CA 1
ATOM 762 C C . MET A 1 100 ? -2.607 10.646 -1.994 1.00 97.62 100 MET A C 1
ATOM 764 O O . MET A 1 100 ? -3.297 10.882 -2.993 1.00 97.62 100 MET A O 1
ATOM 768 N N . LEU A 1 101 ? -3.111 10.644 -0.752 1.00 96.81 101 LEU A N 1
ATOM 769 C CA . LEU A 1 101 ? -4.500 10.997 -0.430 1.00 96.81 101 LEU A CA 1
ATOM 770 C C . LEU A 1 101 ? -4.836 12.418 -0.888 1.00 96.81 101 LEU A C 1
ATOM 772 O O . LEU A 1 101 ? -5.859 12.625 -1.539 1.00 96.81 101 LEU A O 1
ATOM 776 N N . ASP A 1 102 ? -3.965 13.384 -0.593 1.00 96.50 102 ASP A N 1
ATOM 777 C CA . ASP A 1 102 ? -4.149 14.788 -0.967 1.00 96.50 102 ASP A CA 1
ATOM 778 C C . ASP A 1 102 ? -4.048 15.004 -2.476 1.00 96.50 102 ASP A C 1
ATOM 780 O O . ASP A 1 102 ? -4.836 15.758 -3.054 1.00 96.50 102 ASP A O 1
ATOM 784 N N . TYR A 1 103 ? -3.115 14.310 -3.132 1.00 97.88 103 TYR A N 1
ATOM 785 C CA . TYR A 1 103 ? -2.977 14.337 -4.576 1.00 97.88 103 TYR A CA 1
ATOM 786 C C . TYR A 1 103 ? -4.275 13.856 -5.209 1.00 97.88 103 TYR A C 1
ATOM 788 O O . TYR A 1 103 ? -4.939 14.639 -5.888 1.00 97.88 103 TYR A O 1
ATOM 796 N N . TRP A 1 104 ? -4.673 12.595 -5.028 1.00 97.31 104 TRP A N 1
ATOM 797 C CA . TRP A 1 104 ? -5.838 12.063 -5.740 1.00 97.31 104 TRP A CA 1
ATOM 798 C C . TRP A 1 104 ? -7.154 12.659 -5.252 1.00 97.31 104 TRP A C 1
ATOM 800 O O . TRP A 1 104 ? -8.020 12.935 -6.087 1.00 97.31 104 TRP A O 1
ATOM 810 N N . GLY A 1 105 ? -7.298 12.899 -3.950 1.00 93.50 105 GLY A N 1
ATOM 811 C CA . GLY A 1 105 ? -8.554 13.313 -3.337 1.00 93.50 105 GLY A CA 1
ATOM 812 C C . GLY A 1 105 ? -9.698 12.387 -3.752 1.00 93.50 105 GLY A C 1
ATOM 813 O O . GLY A 1 105 ? -9.539 11.171 -3.828 1.00 93.50 105 GLY A O 1
ATOM 814 N N . SER A 1 106 ? -10.834 12.977 -4.123 1.00 91.06 106 SER A N 1
ATOM 815 C CA . SER A 1 106 ? -12.025 12.251 -4.587 1.00 91.06 106 SER A CA 1
ATOM 816 C C . SER A 1 106 ? -11.984 11.820 -6.062 1.00 91.06 106 SER A C 1
ATOM 818 O O . SER A 1 106 ? -13.000 11.380 -6.602 1.00 91.06 106 SER A O 1
ATOM 820 N N . ARG A 1 107 ? -10.839 11.956 -6.753 1.00 94.25 107 ARG A N 1
ATOM 821 C CA . ARG A 1 107 ? -10.701 11.546 -8.167 1.00 94.25 107 ARG A CA 1
ATOM 822 C C . ARG A 1 107 ? -10.688 10.027 -8.343 1.00 94.25 107 ARG A C 1
ATOM 824 O O . ARG A 1 107 ? -10.938 9.559 -9.452 1.00 94.25 107 ARG A O 1
ATOM 831 N N . ILE A 1 108 ? -10.405 9.282 -7.276 1.00 94.06 108 ILE A N 1
ATOM 832 C CA . ILE A 1 108 ? -10.444 7.819 -7.232 1.00 94.06 108 ILE A CA 1
ATOM 833 C C . ILE A 1 108 ? -11.198 7.361 -5.983 1.00 94.06 108 ILE A C 1
ATOM 835 O O . ILE A 1 108 ? -11.346 8.119 -5.028 1.00 94.06 108 ILE A O 1
ATOM 839 N N . SER A 1 109 ? -11.645 6.106 -5.983 1.00 93.50 109 SER A N 1
ATOM 840 C CA . SER A 1 109 ? -12.074 5.439 -4.753 1.00 93.50 109 SER A CA 1
ATOM 841 C C . SER A 1 109 ? -10.865 4.813 -4.062 1.00 93.50 109 SER A C 1
ATOM 843 O O . SER A 1 109 ? -10.131 4.044 -4.690 1.00 93.50 109 SER A O 1
ATOM 845 N N . TRP A 1 110 ? -10.684 5.106 -2.777 1.00 94.62 110 TRP A N 1
ATOM 846 C CA . TRP A 1 110 ? -9.645 4.505 -1.935 1.00 94.62 110 TRP A CA 1
ATOM 847 C C . TRP A 1 110 ? -10.041 3.142 -1.372 1.00 94.62 110 TRP A C 1
ATOM 849 O O . TRP A 1 110 ? -9.160 2.320 -1.114 1.00 94.62 110 TRP A O 1
ATOM 859 N N . LYS A 1 111 ? -11.352 2.874 -1.296 1.00 95.56 111 LYS A N 1
ATOM 860 C CA . LYS A 1 111 ? -11.908 1.602 -0.829 1.00 95.56 111 LYS A CA 1
ATOM 861 C C . LYS A 1 111 ? -11.249 0.430 -1.545 1.00 95.56 111 LYS A C 1
ATOM 863 O O . LYS A 1 111 ? -11.149 0.438 -2.783 1.00 95.56 111 LYS A O 1
ATOM 868 N N . THR A 1 112 ? -10.764 -0.516 -0.748 1.00 97.12 112 THR A N 1
ATOM 869 C CA . THR A 1 112 ? -10.020 -1.684 -1.213 1.00 97.12 112 THR A CA 1
ATOM 870 C C . THR A 1 112 ? -10.347 -2.895 -0.350 1.00 97.12 112 THR A C 1
ATOM 872 O O . THR A 1 112 ? -10.203 -2.795 0.851 1.00 97.12 112 THR A O 1
ATOM 875 N N . ASP A 1 113 ? -10.673 -4.054 -0.919 1.00 98.38 113 ASP A N 1
ATOM 876 C CA . ASP A 1 113 ? -10.988 -5.258 -0.127 1.00 98.38 113 ASP A CA 1
ATOM 877 C C . ASP A 1 113 ? -9.755 -5.815 0.609 1.00 98.38 113 ASP A C 1
ATOM 879 O O . ASP A 1 113 ? -9.834 -6.233 1.764 1.00 98.38 113 ASP A O 1
ATOM 883 N N . VAL A 1 114 ? -8.591 -5.823 -0.055 1.00 98.69 114 VAL A N 1
ATOM 884 C CA . VAL A 1 114 ? -7.342 -6.357 0.512 1.00 98.69 114 VAL A CA 1
ATOM 885 C C . VAL A 1 114 ? -6.209 -5.336 0.465 1.00 98.69 114 VAL A C 1
ATOM 887 O O . VAL A 1 114 ? -5.673 -5.011 -0.597 1.00 98.69 114 VAL A O 1
ATOM 890 N N . LEU A 1 115 ? -5.759 -4.902 1.638 1.00 98.75 115 LEU A N 1
ATOM 891 C CA . LEU A 1 115 ? -4.567 -4.080 1.805 1.00 98.75 115 LEU A CA 1
ATOM 892 C C . LEU A 1 115 ? -3.336 -4.961 2.045 1.00 98.75 115 LEU A C 1
ATOM 894 O O . LEU A 1 115 ? -3.245 -5.684 3.036 1.00 98.75 115 LEU A O 1
ATOM 898 N N . LYS A 1 116 ? -2.321 -4.854 1.187 1.00 98.44 116 LYS A N 1
ATOM 899 C CA . LYS A 1 116 ? -0.972 -5.304 1.534 1.00 98.44 116 LYS A CA 1
ATOM 900 C C . LYS A 1 116 ? -0.308 -4.198 2.353 1.00 98.44 116 LYS A C 1
ATOM 902 O O . LYS A 1 116 ? 0.117 -3.198 1.790 1.00 98.44 116 LYS A O 1
ATOM 907 N N . VAL A 1 117 ? -0.203 -4.417 3.663 1.00 98.06 117 VAL A N 1
ATOM 908 C CA . VAL A 1 117 ? 0.288 -3.444 4.653 1.00 98.06 117 VAL A CA 1
ATOM 909 C C . VAL A 1 117 ? 1.681 -2.936 4.288 1.00 98.06 117 VAL A C 1
ATOM 911 O O . VAL A 1 117 ? 2.547 -3.732 3.884 1.00 98.06 117 VAL A O 1
ATOM 914 N N . GLY A 1 118 ? 1.860 -1.620 4.432 1.00 96.88 118 GLY A N 1
ATOM 915 C CA . GLY A 1 118 ? 3.096 -0.912 4.116 1.00 96.88 118 GLY A CA 1
ATOM 916 C C . GLY A 1 118 ? 4.257 -1.368 4.986 1.00 96.88 118 GLY A C 1
ATOM 917 O O . GLY A 1 118 ? 4.069 -1.785 6.128 1.00 96.88 118 GLY A O 1
ATOM 918 N N . HIS A 1 119 ? 5.453 -1.359 4.407 1.00 96.69 119 HIS A N 1
ATOM 919 C CA . HIS A 1 119 ? 6.735 -1.477 5.108 1.00 96.69 119 HIS A CA 1
ATOM 920 C C . HIS A 1 119 ? 6.775 -2.604 6.154 1.00 96.69 119 HIS A C 1
ATOM 922 O O . HIS A 1 119 ? 7.246 -2.446 7.276 1.00 96.69 119 HIS A O 1
ATOM 928 N N . HIS A 1 120 ? 6.217 -3.763 5.797 1.00 96.75 120 HIS A N 1
ATOM 929 C CA . HIS A 1 120 ? 6.153 -4.954 6.654 1.00 96.75 120 HIS A CA 1
ATOM 930 C C . HIS A 1 120 ? 5.422 -4.770 8.002 1.00 96.75 120 HIS A C 1
ATOM 932 O O . HIS A 1 120 ? 5.568 -5.619 8.880 1.00 96.75 120 HIS A O 1
ATOM 938 N N . GLY A 1 121 ? 4.622 -3.711 8.162 1.00 95.44 121 GLY A N 1
ATOM 939 C CA . GLY A 1 121 ? 4.030 -3.324 9.444 1.00 95.44 121 GLY A CA 1
ATOM 940 C C . GLY A 1 121 ? 4.974 -2.481 10.304 1.00 95.44 121 GLY A C 1
ATOM 941 O O . GLY A 1 121 ? 5.022 -2.671 11.518 1.00 95.44 121 GLY A O 1
ATOM 942 N N . SER A 1 122 ? 5.756 -1.588 9.691 1.00 95.38 122 SER A N 1
ATOM 943 C CA . SER A 1 122 ? 6.508 -0.548 10.404 1.00 95.38 122 SER A CA 1
ATOM 944 C C . SER A 1 122 ? 5.562 0.477 11.045 1.00 95.38 122 SER A C 1
ATOM 946 O O . SER A 1 122 ? 4.488 0.754 10.507 1.00 95.38 122 SER A O 1
ATOM 948 N N . ASP A 1 123 ? 5.979 1.085 12.158 1.00 92.19 123 ASP A N 1
ATOM 949 C CA . ASP A 1 123 ? 5.233 2.130 12.877 1.00 92.19 123 ASP A CA 1
ATOM 950 C C . ASP A 1 123 ? 5.168 3.449 12.088 1.00 92.19 123 ASP A C 1
ATOM 952 O O . ASP A 1 123 ? 4.263 4.259 12.307 1.00 92.19 123 ASP A O 1
ATOM 956 N N . THR A 1 124 ? 6.070 3.603 11.112 1.00 94.31 124 THR A N 1
ATOM 957 C CA . THR A 1 124 ? 6.122 4.698 10.134 1.00 94.31 124 THR A CA 1
ATOM 958 C C . THR A 1 124 ? 5.077 4.595 9.021 1.00 94.31 124 THR A C 1
ATOM 960 O O . THR A 1 124 ? 4.896 5.549 8.269 1.00 94.31 124 THR A O 1
ATOM 963 N N . SER A 1 125 ? 4.358 3.477 8.904 1.00 95.62 125 SER A N 1
ATOM 964 C CA . SER A 1 125 ? 3.402 3.218 7.817 1.00 95.62 125 SER A CA 1
ATOM 965 C C . SER A 1 125 ? 2.003 2.887 8.336 1.00 95.62 125 SER A C 1
ATOM 967 O O . SER A 1 125 ? 1.800 2.648 9.529 1.00 95.62 125 SER A O 1
ATOM 969 N N . THR A 1 126 ? 1.037 2.810 7.421 1.00 95.88 126 THR A N 1
ATOM 970 C CA . THR A 1 126 ? -0.366 2.490 7.701 1.00 95.88 126 THR A CA 1
ATOM 971 C C . THR A 1 126 ? -0.925 3.443 8.756 1.00 95.88 126 THR A C 1
ATOM 973 O O . THR A 1 126 ? -1.320 3.044 9.856 1.00 95.88 126 THR A O 1
ATOM 976 N N . GLY A 1 127 ? -0.879 4.740 8.450 1.00 92.75 127 GLY A N 1
ATOM 977 C CA . GLY A 1 127 ? -1.423 5.792 9.299 1.00 92.75 127 GLY A CA 1
ATOM 978 C C . GLY A 1 127 ? -2.950 5.726 9.382 1.00 92.75 127 GLY A C 1
ATOM 979 O O . GLY A 1 127 ? -3.622 5.198 8.496 1.00 92.75 127 GLY A O 1
ATOM 980 N N . TYR A 1 128 ? -3.531 6.297 10.442 1.00 87.69 128 TYR A N 1
ATOM 981 C CA . TYR A 1 128 ? -4.987 6.272 10.654 1.00 87.69 128 TYR A CA 1
ATOM 982 C C . TYR A 1 128 ? -5.771 6.907 9.504 1.00 87.69 128 TYR A C 1
ATOM 984 O O . TYR A 1 128 ? -6.795 6.369 9.090 1.00 87.69 128 TYR A O 1
ATOM 992 N N . ARG A 1 129 ? -5.292 8.042 8.978 1.00 89.25 129 ARG A N 1
ATOM 993 C CA . ARG A 1 129 ? -5.947 8.734 7.862 1.00 89.25 129 ARG A CA 1
ATOM 994 C C . ARG A 1 129 ? -6.000 7.840 6.622 1.00 89.25 129 ARG A C 1
ATOM 996 O O . ARG A 1 129 ? -7.061 7.690 6.029 1.00 89.25 129 ARG A O 1
ATOM 1003 N N . PHE A 1 130 ? -4.876 7.218 6.271 1.00 95.50 130 PHE A N 1
ATOM 1004 C CA . PHE A 1 130 ? -4.787 6.293 5.146 1.00 95.50 130 PHE A CA 1
ATOM 1005 C C . PHE A 1 130 ? -5.676 5.072 5.335 1.00 95.50 130 PHE A C 1
ATOM 1007 O O . PHE A 1 130 ? -6.481 4.762 4.461 1.00 95.50 130 PHE A O 1
ATOM 1014 N N . LEU A 1 131 ? -5.593 4.428 6.499 1.00 94.31 131 LEU A N 1
ATOM 1015 C CA . LEU A 1 131 ? -6.391 3.247 6.795 1.00 94.31 131 LEU A CA 1
ATOM 1016 C C . LEU A 1 131 ? -7.900 3.535 6.750 1.00 94.31 131 LEU A C 1
ATOM 1018 O O . LEU A 1 131 ? -8.645 2.710 6.240 1.00 94.31 131 LEU A O 1
ATOM 1022 N N . ASN A 1 132 ? -8.347 4.707 7.210 1.00 89.19 132 ASN A N 1
ATOM 1023 C CA . ASN A 1 132 ? -9.761 5.095 7.167 1.00 89.19 132 ASN A CA 1
ATOM 1024 C C . ASN A 1 132 ? -10.274 5.365 5.740 1.00 89.19 132 ASN A C 1
ATOM 1026 O O . ASN A 1 132 ? -11.424 5.062 5.427 1.00 89.19 132 ASN A O 1
ATOM 1030 N N . GLU A 1 133 ? -9.447 5.949 4.871 1.00 92.06 133 GLU A N 1
ATOM 1031 C CA . GLU A 1 133 ? -9.811 6.164 3.462 1.00 92.06 133 GLU A CA 1
ATOM 1032 C C . GLU A 1 133 ? -9.840 4.839 2.685 1.00 92.06 133 GLU A C 1
ATOM 1034 O O . GLU A 1 133 ? -10.757 4.593 1.896 1.00 92.06 133 GLU A O 1
ATOM 1039 N N . VAL A 1 134 ? -8.854 3.968 2.932 1.00 96.50 134 VAL A N 1
ATOM 1040 C CA . VAL A 1 134 ? -8.743 2.654 2.282 1.00 96.50 134 VAL A CA 1
ATOM 1041 C C . VAL A 1 134 ? -9.803 1.674 2.776 1.00 96.50 134 VAL A C 1
ATOM 1043 O O . VAL A 1 134 ? -10.326 0.924 1.958 1.00 96.50 134 VAL A O 1
ATOM 1046 N N . ASP A 1 135 ? -10.122 1.701 4.073 1.00 94.56 135 ASP A N 1
ATOM 1047 C CA . ASP A 1 135 ? -11.157 0.896 4.742 1.00 94.56 135 ASP A CA 1
ATOM 1048 C C . ASP A 1 135 ? -11.213 -0.563 4.258 1.00 94.56 135 ASP A C 1
ATOM 1050 O O . ASP A 1 135 ? -12.180 -0.957 3.600 1.00 94.56 135 ASP A O 1
ATOM 1054 N N . PRO A 1 136 ? -10.137 -1.342 4.482 1.00 96.75 136 PRO A N 1
ATOM 1055 C CA . PRO A 1 136 ? -10.053 -2.692 3.962 1.00 96.75 136 PRO A CA 1
ATOM 1056 C C . PRO A 1 136 ? -10.721 -3.727 4.858 1.00 96.75 136 PRO A C 1
ATOM 1058 O O . PRO A 1 136 ? -10.609 -3.663 6.077 1.00 96.75 136 PRO A O 1
ATOM 1061 N N . ASP A 1 137 ? -11.300 -4.762 4.248 1.00 95.44 137 ASP A N 1
ATOM 1062 C CA . ASP A 1 137 ? -11.788 -5.936 4.982 1.00 95.44 137 ASP A CA 1
ATOM 1063 C C . ASP A 1 137 ? -10.618 -6.802 5.486 1.00 95.44 137 ASP A C 1
ATOM 1065 O O . ASP A 1 137 ? -10.655 -7.367 6.584 1.00 95.44 137 ASP A O 1
ATOM 1069 N N . TYR A 1 138 ? -9.545 -6.887 4.688 1.00 98.00 138 TYR A N 1
ATOM 1070 C CA . TYR A 1 138 ? -8.380 -7.727 4.962 1.00 98.00 138 TYR A CA 1
ATOM 1071 C C . TYR A 1 138 ? -7.065 -6.952 4.873 1.00 98.00 138 TYR A C 1
ATOM 1073 O O . TYR A 1 138 ? -6.809 -6.227 3.911 1.00 98.00 138 TYR A O 1
ATOM 1081 N N . ALA A 1 139 ? -6.162 -7.201 5.822 1.00 98.19 139 ALA A N 1
ATOM 1082 C CA . ALA A 1 139 ? -4.801 -6.679 5.823 1.00 98.19 139 ALA A CA 1
ATOM 1083 C C . ALA A 1 139 ? -3.783 -7.820 5.817 1.00 98.19 139 ALA A C 1
ATOM 1085 O O . ALA A 1 139 ? -3.707 -8.614 6.750 1.00 98.19 139 ALA A O 1
ATOM 1086 N N . VAL A 1 140 ? -2.952 -7.885 4.777 1.00 98.50 140 VAL A N 1
ATOM 1087 C CA . VAL A 1 140 ? -1.862 -8.862 4.677 1.00 98.50 140 VAL A CA 1
ATOM 1088 C C . VAL A 1 140 ? -0.546 -8.202 5.071 1.00 98.50 140 VAL A C 1
ATOM 1090 O O . VAL A 1 140 ? -0.092 -7.265 4.413 1.00 98.50 140 VAL A O 1
ATOM 1093 N N . ILE A 1 141 ? 0.120 -8.726 6.096 1.00 98.12 141 ILE A N 1
ATOM 1094 C CA . ILE A 1 141 ? 1.446 -8.286 6.533 1.00 98.12 141 ILE A CA 1
ATOM 1095 C C . ILE A 1 141 ? 2.478 -9.318 6.070 1.00 98.12 141 ILE A C 1
ATOM 1097 O O . ILE A 1 141 ? 2.574 -10.426 6.599 1.00 98.12 141 ILE A O 1
ATOM 1101 N N . SER A 1 142 ? 3.272 -8.950 5.059 1.00 96.31 142 SER A N 1
ATOM 1102 C CA . SER A 1 142 ? 4.400 -9.779 4.611 1.00 96.31 142 SER A CA 1
ATOM 1103 C C . SER A 1 142 ? 5.607 -9.488 5.482 1.00 96.31 142 SER A C 1
ATOM 1105 O O . SER A 1 142 ? 6.284 -8.489 5.264 1.00 96.31 142 SER A O 1
ATOM 1107 N N . VAL A 1 143 ? 5.901 -10.371 6.420 1.00 95.56 143 VAL A N 1
ATOM 1108 C CA . VAL A 1 143 ? 6.992 -10.251 7.386 1.00 95.56 143 VAL A CA 1
ATOM 1109 C C . VAL A 1 143 ? 7.588 -11.627 7.693 1.00 95.56 143 VAL A C 1
ATOM 1111 O O . VAL A 1 143 ? 6.928 -12.659 7.561 1.00 95.56 143 VAL A O 1
ATOM 1114 N N . GLY A 1 144 ? 8.881 -11.658 8.014 1.00 92.88 144 GLY A N 1
ATOM 1115 C CA . GLY A 1 144 ? 9.605 -12.896 8.301 1.00 92.88 144 GLY A CA 1
ATOM 1116 C C . GLY A 1 144 ? 9.549 -13.277 9.780 1.00 92.88 144 GLY A C 1
ATOM 1117 O O . GLY A 1 144 ? 9.637 -12.419 10.654 1.00 92.88 144 GLY A O 1
ATOM 1118 N N . LYS A 1 145 ? 9.488 -14.577 10.079 1.00 89.94 145 LYS A N 1
ATOM 1119 C CA . LYS A 1 145 ? 9.571 -15.070 11.460 1.00 89.94 145 LYS A CA 1
ATOM 1120 C C . LYS A 1 145 ? 10.908 -14.694 12.101 1.00 89.94 145 LYS A C 1
ATOM 1122 O O . LYS A 1 145 ? 11.964 -14.995 11.549 1.00 89.94 145 LYS A O 1
ATOM 1127 N N . GLY A 1 146 ? 10.853 -14.085 13.286 1.00 84.88 146 GLY A N 1
ATOM 1128 C CA . GLY A 1 146 ? 12.048 -13.617 13.995 1.00 84.88 146 GLY A CA 1
ATOM 1129 C C . GLY A 1 146 ? 12.733 -12.435 13.306 1.00 84.88 146 GLY A C 1
ATOM 1130 O O . GLY A 1 146 ? 13.954 -12.312 13.392 1.00 84.88 146 GLY A O 1
ATOM 1131 N N . ASN A 1 147 ? 11.964 -11.606 12.592 1.00 86.06 147 ASN A N 1
ATOM 1132 C CA . ASN A 1 147 ? 12.461 -10.403 11.940 1.00 86.06 147 ASN A CA 1
ATOM 1133 C C . ASN A 1 147 ? 13.263 -9.521 12.916 1.00 86.06 147 ASN A C 1
ATOM 1135 O O . ASN A 1 147 ? 12.753 -9.086 13.946 1.00 86.06 147 ASN A O 1
ATOM 1139 N N . SER A 1 148 ? 14.515 -9.220 12.570 1.00 86.94 148 SER A N 1
ATOM 1140 C CA . SER A 1 148 ? 15.418 -8.418 13.400 1.00 86.94 148 SER A CA 1
ATOM 1141 C C . SER A 1 148 ? 15.055 -6.936 13.472 1.00 86.94 148 SER A C 1
ATOM 1143 O O . SER A 1 148 ? 15.555 -6.248 14.356 1.00 86.94 148 SER A O 1
ATOM 1145 N N . TYR A 1 149 ? 14.223 -6.442 12.552 1.00 84.75 149 TYR A N 1
ATOM 1146 C CA . TYR A 1 149 ? 13.748 -5.055 12.559 1.00 84.75 149 TYR A CA 1
ATOM 1147 C C . TYR A 1 149 ? 12.644 -4.804 13.594 1.00 84.75 149 TYR A C 1
ATOM 1149 O O . TYR A 1 149 ? 12.304 -3.656 13.838 1.00 84.75 149 TYR A O 1
ATOM 1157 N N . GLY A 1 150 ? 12.095 -5.858 14.209 1.00 88.88 150 GLY A N 1
ATOM 1158 C CA . GLY A 1 150 ? 11.005 -5.736 15.180 1.00 88.88 150 GLY A CA 1
ATOM 1159 C C . GLY A 1 150 ? 9.610 -5.643 14.560 1.00 88.88 150 GLY A C 1
ATOM 1160 O O . GLY A 1 150 ? 8.643 -5.565 15.303 1.00 88.88 150 GLY A O 1
ATOM 1161 N N . HIS A 1 151 ? 9.487 -5.697 13.228 1.00 92.69 151 HIS A N 1
ATOM 1162 C CA . HIS A 1 151 ? 8.181 -5.704 12.566 1.00 92.69 151 HIS A CA 1
ATOM 1163 C C . HIS A 1 151 ? 7.461 -7.061 12.695 1.00 92.69 151 HIS A C 1
ATOM 1165 O O . HIS A 1 151 ? 8.140 -8.099 12.677 1.00 92.69 151 HIS A O 1
ATOM 1171 N N . PRO A 1 152 ? 6.115 -7.069 12.686 1.00 93.62 152 PRO A N 1
ATOM 1172 C CA . PRO A 1 152 ? 5.257 -5.882 12.715 1.00 93.62 152 PRO A CA 1
ATOM 1173 C C . PRO A 1 152 ? 5.287 -5.212 14.094 1.00 93.62 152 PRO A C 1
ATOM 1175 O O . PRO A 1 152 ? 5.363 -5.895 15.111 1.00 93.62 152 PRO A O 1
ATOM 1178 N N . HIS A 1 153 ? 5.257 -3.881 14.117 1.00 92.75 153 HIS A N 1
ATOM 1179 C CA . HIS A 1 153 ? 5.153 -3.120 15.360 1.00 92.75 153 HIS A CA 1
ATOM 1180 C C . HIS A 1 153 ? 3.715 -3.157 15.907 1.00 92.75 153 HIS A C 1
ATOM 1182 O O . HIS A 1 153 ? 2.755 -3.371 15.163 1.00 92.75 153 HIS A O 1
ATOM 1188 N N . GLU A 1 154 ? 3.562 -2.920 17.211 1.00 88.44 154 GLU A N 1
ATOM 1189 C CA . GLU A 1 154 ? 2.258 -2.920 17.892 1.00 88.44 154 GLU A CA 1
ATOM 1190 C C . GLU A 1 154 ? 1.353 -1.780 17.399 1.00 88.44 154 GLU A C 1
ATOM 1192 O O . GLU A 1 154 ? 0.135 -1.922 17.351 1.00 88.44 154 GLU A O 1
ATOM 1197 N N . GLU A 1 155 ? 1.930 -0.649 16.990 1.00 86.62 155 GLU A N 1
ATOM 1198 C CA . GLU A 1 155 ? 1.205 0.529 16.519 1.00 86.62 155 GLU A CA 1
ATOM 1199 C C . GLU A 1 155 ? 0.335 0.249 15.274 1.00 86.62 155 GLU A C 1
ATOM 1201 O O . GLU A 1 155 ? -0.875 0.488 15.344 1.00 86.62 155 GLU A O 1
ATOM 1206 N N . PRO A 1 156 ? 0.865 -0.267 14.144 1.00 90.44 156 PRO A N 1
ATOM 1207 C CA . PRO A 1 156 ? 0.044 -0.609 12.984 1.00 90.44 156 PRO A CA 1
ATOM 1208 C C . PRO A 1 156 ? -0.898 -1.788 13.253 1.00 90.44 156 PRO A C 1
ATOM 1210 O O . PRO A 1 156 ? -2.021 -1.769 12.753 1.00 90.44 156 PRO A O 1
ATOM 1213 N N . LEU A 1 157 ? -0.506 -2.775 14.071 1.00 91.88 157 LEU A N 1
ATOM 1214 C CA . LEU A 1 157 ? -1.418 -3.852 14.483 1.00 91.88 157 LEU A CA 1
ATOM 1215 C C . LEU A 1 157 ? -2.620 -3.293 15.249 1.00 91.88 157 LEU A C 1
ATOM 1217 O O . LEU A 1 157 ? -3.759 -3.618 14.929 1.00 91.88 157 LEU A O 1
ATOM 1221 N N . SER A 1 158 ? -2.383 -2.390 16.202 1.00 85.00 158 SER A N 1
ATOM 1222 C CA . SER A 1 158 ? -3.442 -1.709 16.945 1.00 85.00 158 SER A CA 1
ATOM 1223 C C . SER A 1 158 ? -4.355 -0.917 16.008 1.00 85.00 158 SER A C 1
ATOM 1225 O O . SER A 1 158 ? -5.566 -1.084 16.077 1.00 8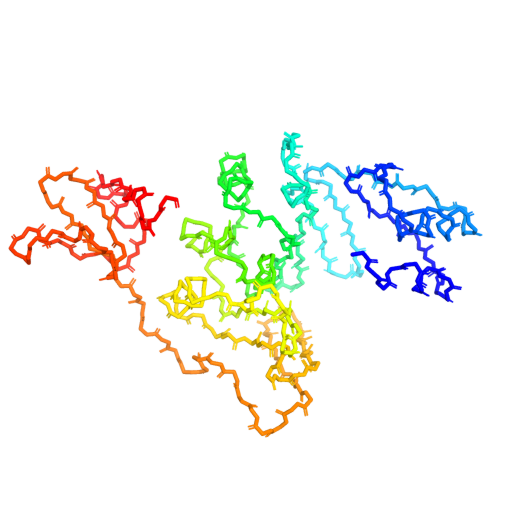5.00 158 SER A O 1
ATOM 1227 N N . ARG A 1 159 ? -3.814 -0.143 15.056 1.00 88.62 159 ARG A N 1
ATOM 1228 C CA . ARG A 1 159 ? -4.624 0.574 14.047 1.00 88.62 159 ARG A CA 1
ATOM 1229 C C . ARG A 1 159 ? -5.524 -0.363 13.238 1.00 88.62 159 ARG A C 1
ATOM 1231 O O . ARG A 1 159 ? -6.703 -0.068 13.065 1.00 88.62 159 ARG A O 1
ATOM 1238 N N . LEU A 1 160 ? -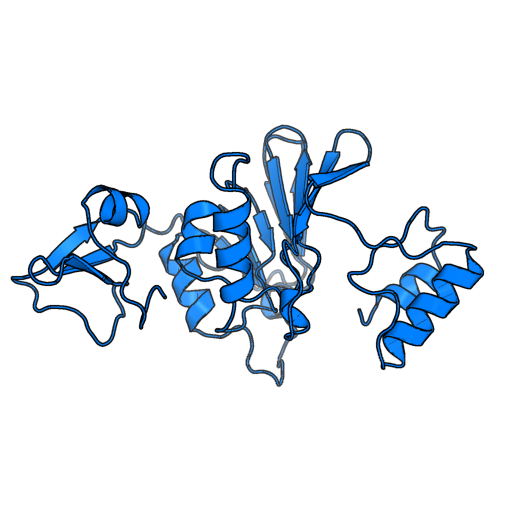4.987 -1.489 12.768 1.00 92.25 160 LEU A N 1
ATOM 1239 C CA . LEU A 1 160 ? -5.735 -2.492 12.002 1.00 92.25 160 LEU A CA 1
ATOM 1240 C C . LEU A 1 160 ? -6.822 -3.169 12.845 1.00 92.25 160 LEU A C 1
ATOM 1242 O O . LEU A 1 160 ? -7.959 -3.283 12.392 1.00 92.25 160 LEU A O 1
ATOM 1246 N N . ASN A 1 161 ? -6.496 -3.540 14.088 1.00 86.88 161 ASN A N 1
ATOM 1247 C CA . ASN A 1 161 ? -7.463 -4.052 15.061 1.00 86.88 161 ASN A CA 1
ATOM 1248 C C . ASN A 1 161 ? -8.595 -3.046 15.285 1.00 86.88 161 ASN A C 1
ATOM 1250 O O . ASN A 1 161 ? -9.767 -3.414 15.321 1.00 86.88 161 ASN A O 1
ATOM 1254 N N . GLN A 1 162 ? -8.243 -1.765 15.400 1.00 81.12 162 GLN A N 1
ATOM 1255 C CA . GLN A 1 162 ? -9.196 -0.691 15.628 1.00 81.12 162 GLN A CA 1
ATOM 1256 C C . GLN A 1 162 ? -10.127 -0.456 14.431 1.00 81.12 162 GLN A C 1
ATOM 1258 O O . GLN A 1 162 ? -11.329 -0.251 14.592 1.00 81.12 162 GLN A O 1
ATOM 1263 N N . ALA A 1 163 ? -9.595 -0.551 13.217 1.00 84.12 163 ALA A N 1
ATOM 1264 C CA . ALA A 1 163 ? -10.389 -0.472 11.996 1.00 84.12 163 ALA A CA 1
ATOM 1265 C C . ALA A 1 163 ? -11.231 -1.738 11.728 1.00 84.12 163 ALA A C 1
ATOM 1267 O O . ALA A 1 163 ? -11.966 -1.784 10.750 1.00 84.12 163 ALA A O 1
ATOM 1268 N N . GLY A 1 164 ? -11.152 -2.758 12.587 1.00 86.06 164 GLY A N 1
ATOM 1269 C CA . GLY A 1 164 ? -11.929 -3.987 12.449 1.00 86.06 164 GLY A CA 1
ATOM 1270 C C . GLY A 1 164 ? -11.472 -4.907 11.321 1.00 86.06 164 GLY A C 1
ATOM 1271 O O . GLY A 1 164 ? -12.234 -5.766 10.882 1.00 86.06 164 GLY A O 1
ATOM 1272 N N . VAL A 1 165 ? -10.226 -4.741 10.878 1.00 92.00 165 VAL A N 1
ATOM 1273 C CA . VAL A 1 165 ? -9.652 -5.456 9.738 1.00 92.00 165 VAL A CA 1
ATOM 1274 C C . VAL A 1 165 ? -9.199 -6.849 10.165 1.00 92.00 165 VAL A C 1
ATOM 1276 O O . VAL A 1 165 ? -8.528 -7.003 11.191 1.00 92.00 165 VAL A O 1
ATOM 1279 N N . THR A 1 166 ? -9.493 -7.868 9.355 1.00 95.75 166 THR A N 1
ATOM 1280 C CA . THR A 1 166 ? -8.907 -9.202 9.539 1.00 95.75 166 THR A CA 1
ATOM 1281 C C . THR A 1 166 ? -7.435 -9.180 9.120 1.00 95.75 166 THR A C 1
ATOM 1283 O O . THR A 1 166 ? -7.105 -8.882 7.968 1.00 95.75 166 THR A O 1
ATOM 1286 N N . ILE A 1 167 ? -6.532 -9.521 10.041 1.00 97.38 167 ILE A N 1
ATOM 1287 C CA . ILE A 1 167 ? -5.082 -9.428 9.837 1.00 97.38 167 ILE A CA 1
ATOM 1288 C C . ILE A 1 167 ? -4.513 -10.811 9.508 1.00 97.38 167 ILE A C 1
ATOM 1290 O O . ILE A 1 167 ? -4.672 -11.774 10.257 1.00 97.38 167 ILE A O 1
ATOM 1294 N N . LEU A 1 168 ? -3.797 -10.906 8.386 1.00 97.94 168 LEU A N 1
ATOM 1295 C CA . LEU A 1 168 ? -3.114 -12.115 7.936 1.00 97.94 168 LEU A CA 1
ATOM 1296 C C . LEU A 1 168 ? -1.604 -11.872 7.871 1.00 97.94 168 LEU A C 1
ATOM 1298 O O . LEU A 1 168 ? -1.133 -11.062 7.070 1.00 97.94 168 LEU A O 1
ATOM 1302 N N . ARG A 1 169 ? -0.819 -12.598 8.671 1.00 97.62 169 ARG A N 1
ATOM 1303 C CA . ARG A 1 169 ? 0.633 -12.387 8.772 1.00 97.62 169 ARG A CA 1
ATOM 1304 C C . ARG A 1 169 ? 1.431 -13.584 8.271 1.00 97.62 169 ARG A C 1
ATOM 1306 O O . ARG A 1 169 ? 1.170 -14.719 8.664 1.00 97.62 169 ARG A O 1
ATOM 1313 N N . THR A 1 170 ? 2.424 -13.357 7.409 1.00 97.44 170 THR A N 1
ATOM 1314 C CA . THR A 1 170 ? 3.198 -14.463 6.804 1.00 97.44 170 THR A CA 1
ATOM 1315 C C . THR A 1 170 ? 4.178 -15.141 7.763 1.00 97.44 170 THR A C 1
ATOM 1317 O O . THR A 1 170 ? 4.567 -16.283 7.529 1.00 97.44 170 THR A O 1
ATOM 1320 N N . ASP A 1 171 ? 4.601 -14.473 8.837 1.00 96.44 171 ASP A N 1
ATOM 1321 C CA . ASP A 1 171 ? 5.456 -15.065 9.873 1.00 96.44 171 ASP A CA 1
ATOM 1322 C C . ASP A 1 171 ? 4.715 -16.091 10.742 1.00 96.44 171 ASP A C 1
ATOM 1324 O O . ASP A 1 171 ? 5.342 -17.015 11.273 1.00 96.44 171 ASP A O 1
ATOM 1328 N N . GLU A 1 172 ? 3.393 -15.954 10.837 1.00 96.19 172 GLU A N 1
ATOM 1329 C CA . GLU A 1 172 ? 2.512 -16.855 11.577 1.00 96.19 172 GLU A CA 1
ATOM 1330 C C . GLU A 1 172 ? 1.828 -17.874 10.664 1.00 96.19 172 GLU A C 1
ATOM 1332 O O . GLU A 1 172 ? 1.874 -19.072 10.943 1.00 96.19 172 GLU A O 1
ATOM 1337 N N . LEU A 1 173 ? 1.250 -17.423 9.548 1.00 97.44 173 LEU A N 1
ATOM 1338 C CA . LEU A 1 173 ? 0.446 -18.247 8.640 1.00 97.44 173 LEU A CA 1
ATOM 1339 C C . LEU A 1 173 ? 1.275 -18.936 7.540 1.00 97.44 173 LEU A C 1
ATOM 1341 O O . LEU A 1 173 ? 0.790 -19.861 6.888 1.00 97.44 173 LEU A O 1
ATOM 1345 N N . GLY A 1 174 ? 2.529 -18.529 7.326 1.00 96.88 174 GLY A N 1
ATOM 1346 C CA . GLY A 1 174 ? 3.343 -18.984 6.196 1.00 96.88 174 GLY A CA 1
ATOM 1347 C C . GLY A 1 174 ? 2.916 -18.329 4.879 1.00 96.88 174 GLY A C 1
ATOM 1348 O O . GLY A 1 174 ? 2.571 -17.146 4.852 1.00 96.88 174 GLY A O 1
ATOM 1349 N N . THR A 1 175 ? 2.952 -19.068 3.764 1.00 96.50 175 THR A N 1
ATOM 1350 C CA . THR A 1 175 ? 2.473 -18.534 2.479 1.00 96.50 175 THR A CA 1
ATOM 1351 C C . THR A 1 175 ? 0.969 -18.320 2.553 1.00 96.50 175 THR A C 1
ATOM 1353 O O . THR A 1 175 ? 0.232 -19.265 2.809 1.00 96.50 175 THR A O 1
ATOM 1356 N N . ILE A 1 176 ? 0.510 -17.099 2.285 1.00 97.94 176 ILE A N 1
ATOM 1357 C CA . ILE A 1 176 ? -0.912 -16.758 2.194 1.00 97.94 176 ILE A CA 1
ATOM 1358 C C . ILE A 1 176 ? -1.286 -16.650 0.716 1.00 97.94 176 ILE A C 1
ATOM 1360 O O . ILE A 1 176 ? -0.600 -15.986 -0.061 1.00 97.94 176 ILE A O 1
ATOM 1364 N N . VAL A 1 177 ? -2.387 -17.286 0.324 1.00 98.06 177 VAL A N 1
ATOM 1365 C CA . VAL A 1 177 ? -2.936 -17.216 -1.031 1.00 98.06 177 VAL A CA 1
ATOM 1366 C C . VAL A 1 177 ? -4.347 -16.653 -0.973 1.00 98.06 177 VAL A C 1
ATOM 1368 O O . VAL A 1 177 ? -5.261 -17.334 -0.512 1.00 98.06 177 VAL A O 1
ATOM 1371 N N . ALA A 1 178 ? -4.510 -15.436 -1.487 1.00 97.81 178 ALA A N 1
ATOM 1372 C CA . ALA A 1 178 ? -5.808 -14.834 -1.762 1.00 97.81 178 ALA A CA 1
ATOM 1373 C C . ALA A 1 178 ? -6.303 -15.269 -3.153 1.00 97.81 178 ALA A C 1
ATOM 1375 O O . ALA A 1 178 ? -5.530 -15.284 -4.115 1.00 97.81 178 ALA A O 1
ATOM 1376 N N . ARG A 1 179 ? -7.581 -15.629 -3.272 1.00 97.75 179 ARG A N 1
ATOM 1377 C CA . ARG A 1 179 ? -8.244 -15.972 -4.539 1.00 97.75 179 ARG A CA 1
ATOM 1378 C C . ARG A 1 179 ? -9.555 -15.221 -4.655 1.00 97.75 179 ARG A C 1
ATOM 1380 O O . ARG A 1 179 ? -10.294 -15.141 -3.682 1.00 97.75 179 ARG A O 1
ATOM 1387 N N . THR A 1 180 ? -9.863 -14.747 -5.855 1.00 97.38 180 THR A N 1
ATOM 1388 C CA . THR A 1 180 ? -11.124 -14.068 -6.140 1.00 97.38 180 THR A CA 1
ATOM 1389 C C . THR A 1 180 ? -11.703 -14.500 -7.483 1.00 97.38 180 THR A C 1
ATOM 1391 O O . THR A 1 180 ? -10.967 -14.810 -8.421 1.00 97.38 180 THR A O 1
ATOM 1394 N N . ASP A 1 181 ? -13.030 -14.524 -7.561 1.00 96.75 181 ASP A N 1
ATOM 1395 C CA . ASP A 1 181 ? -13.815 -14.668 -8.788 1.00 96.75 181 ASP A CA 1
ATOM 1396 C C . ASP A 1 181 ? -14.331 -13.314 -9.322 1.00 96.75 181 ASP A C 1
ATOM 1398 O O . ASP A 1 181 ? -15.085 -13.277 -10.295 1.00 96.75 181 ASP A O 1
ATOM 1402 N N . GLY A 1 182 ? -13.915 -12.209 -8.697 1.00 96.62 182 GLY A N 1
ATOM 1403 C CA . GLY A 1 182 ? -14.377 -10.858 -8.982 1.00 96.62 182 GLY A CA 1
ATOM 1404 C C . GLY A 1 182 ? -15.624 -10.452 -8.197 1.00 96.62 182 GLY A C 1
ATOM 1405 O O . GLY A 1 182 ? -16.220 -9.427 -8.513 1.00 96.62 182 GLY A O 1
ATOM 1406 N N . LYS A 1 183 ? -16.056 -11.230 -7.201 1.00 96.25 183 LYS A N 1
ATOM 1407 C CA . LYS A 1 183 ? -17.140 -10.857 -6.274 1.00 96.25 183 LYS A CA 1
ATOM 1408 C C . LYS A 1 183 ? -16.745 -11.014 -4.818 1.00 96.25 183 LYS A C 1
ATOM 1410 O O . LYS A 1 183 ? -17.135 -10.189 -4.006 1.00 96.25 183 LYS A O 1
ATOM 1415 N N . GLU A 1 184 ? -16.005 -12.069 -4.501 1.00 95.25 184 GLU A N 1
ATOM 1416 C CA . GLU A 1 184 ? -15.529 -12.344 -3.146 1.00 95.25 184 GLU A CA 1
ATOM 1417 C C . GLU A 1 184 ? -14.030 -12.643 -3.138 1.00 95.25 184 GLU A C 1
ATOM 1419 O O . GLU A 1 184 ? -13.444 -12.996 -4.169 1.00 95.25 184 GLU A O 1
ATOM 1424 N N . VAL A 1 185 ? -13.406 -12.512 -1.968 1.00 97.38 185 VAL A N 1
ATOM 1425 C CA . VAL A 1 185 ? -12.015 -12.909 -1.736 1.00 97.38 185 VAL A CA 1
ATOM 1426 C C . VAL A 1 185 ? -11.987 -14.051 -0.724 1.00 97.38 185 VAL A C 1
ATOM 1428 O O . VAL A 1 185 ? -12.608 -13.987 0.330 1.00 97.38 185 VAL A O 1
ATOM 1431 N N . THR A 1 186 ? -11.247 -15.111 -1.041 1.00 96.88 186 THR A N 1
ATOM 1432 C CA . THR A 1 186 ? -11.028 -16.269 -0.164 1.00 96.88 186 THR A CA 1
ATOM 1433 C C . THR A 1 186 ? -9.543 -16.468 0.094 1.00 96.88 186 THR A C 1
ATOM 1435 O O . THR A 1 186 ? -8.710 -16.160 -0.760 1.00 96.88 186 THR A O 1
ATOM 1438 N N . PHE A 1 187 ? -9.202 -17.017 1.260 1.00 97.69 187 PHE A N 1
ATOM 1439 C CA . PHE A 1 187 ? -7.816 -17.191 1.690 1.00 97.69 187 PHE A CA 1
ATOM 1440 C C . PHE A 1 187 ? -7.498 -18.649 2.022 1.00 97.69 187 PHE A C 1
ATOM 1442 O O . PHE A 1 187 ? -8.309 -19.371 2.598 1.00 97.69 187 PHE A O 1
ATOM 1449 N N . THR A 1 188 ? -6.284 -19.073 1.677 1.00 97.75 188 THR A N 1
ATOM 1450 C CA . THR A 1 188 ? -5.657 -20.306 2.179 1.00 97.75 188 THR A CA 1
ATOM 1451 C C . THR A 1 188 ? -4.243 -20.001 2.648 1.00 97.75 188 THR A C 1
ATOM 1453 O O . THR A 1 188 ? -3.600 -19.134 2.055 1.00 97.75 188 THR A O 1
ATOM 1456 N N . TRP A 1 189 ? -3.730 -20.733 3.635 1.00 97.69 189 TRP A N 1
ATOM 1457 C CA . TRP A 1 189 ? -2.369 -20.540 4.143 1.00 97.69 189 TRP A CA 1
ATOM 1458 C C . TRP A 1 189 ? -1.658 -21.851 4.504 1.00 97.69 189 TRP A C 1
ATOM 1460 O O . TRP A 1 189 ? -2.294 -22.898 4.603 1.00 97.69 189 TRP A O 1
ATOM 1470 N N . ASP A 1 190 ? -0.335 -21.819 4.675 1.00 95.88 190 ASP A N 1
ATOM 1471 C CA . ASP A 1 190 ? 0.467 -23.028 4.921 1.00 95.88 190 ASP A CA 1
ATOM 1472 C C . ASP A 1 190 ? 0.338 -23.546 6.363 1.00 95.88 190 ASP A C 1
ATOM 1474 O O . ASP A 1 190 ? 0.184 -24.749 6.593 1.00 95.88 190 ASP A O 1
ATOM 1478 N N . ASN A 1 191 ? 0.420 -22.654 7.354 1.00 94.69 191 ASN A N 1
ATOM 1479 C CA . ASN A 1 191 ? 0.423 -23.036 8.761 1.00 94.69 191 ASN A CA 1
ATOM 1480 C C . ASN A 1 191 ? -0.999 -23.242 9.297 1.00 94.69 191 ASN A C 1
ATOM 1482 O O . ASN A 1 191 ? -1.603 -22.345 9.873 1.00 94.69 191 ASN A O 1
ATOM 1486 N N . GLN A 1 192 ? -1.503 -24.465 9.164 1.00 93.62 192 GLN A N 1
ATOM 1487 C CA . GLN A 1 192 ? -2.841 -24.863 9.616 1.00 93.62 192 GLN A CA 1
ATOM 1488 C C . GLN A 1 192 ? -3.016 -24.900 11.149 1.00 93.62 192 GLN A C 1
ATOM 1490 O O . GLN A 1 192 ? -4.079 -25.283 11.628 1.00 93.62 192 GLN A O 1
ATOM 1495 N N . SER A 1 193 ? -1.983 -24.565 11.933 1.00 92.69 193 SER A N 1
ATOM 1496 C CA . SER A 1 193 ? -2.091 -24.419 13.391 1.00 92.69 193 SER A CA 1
ATOM 1497 C C . SER A 1 193 ? -2.241 -22.965 13.849 1.00 92.69 193 SER A C 1
ATOM 1499 O O . SER A 1 193 ? -2.156 -22.712 15.050 1.00 92.69 193 SER A O 1
ATOM 1501 N N . ALA A 1 194 ? -2.345 -22.022 12.916 1.00 92.00 194 ALA A N 1
ATOM 1502 C CA . ALA A 1 194 ? -2.547 -20.605 13.175 1.00 92.00 194 ALA A CA 1
ATOM 1503 C C . ALA A 1 194 ? -3.730 -20.108 12.338 1.00 92.00 194 ALA A C 1
ATOM 1505 O O . ALA A 1 194 ? -3.968 -20.615 11.239 1.00 92.00 194 ALA A O 1
ATOM 1506 N N . ASP A 1 195 ? -4.436 -19.114 12.865 1.00 92.88 195 ASP A N 1
ATOM 1507 C CA . ASP A 1 195 ? -5.601 -18.487 12.248 1.00 92.88 195 ASP A CA 1
ATOM 1508 C C . ASP A 1 195 ? -5.354 -16.976 12.104 1.00 92.88 195 ASP A C 1
ATOM 1510 O O . ASP A 1 195 ? -4.548 -16.425 12.859 1.00 92.88 195 ASP A O 1
ATOM 1514 N N . PRO A 1 196 ? -6.012 -16.293 11.152 1.00 92.69 196 PRO A N 1
ATOM 1515 C CA . PRO A 1 196 ? -5.982 -14.836 11.064 1.00 92.69 196 PRO A CA 1
ATOM 1516 C C . PRO A 1 196 ? -6.435 -14.151 12.360 1.00 92.69 196 PRO A C 1
ATOM 1518 O O . PRO A 1 196 ? -7.376 -14.602 13.020 1.00 92.69 196 PRO A O 1
ATOM 1521 N N . GLU A 1 197 ? -5.812 -13.021 12.690 1.00 89.56 197 GLU A N 1
ATOM 1522 C CA . GLU A 1 197 ? -6.250 -12.175 13.803 1.00 89.56 197 GLU A CA 1
ATOM 1523 C C . GLU A 1 197 ? -7.505 -11.380 13.378 1.00 89.56 197 GLU A C 1
ATOM 1525 O O . GLU A 1 197 ? -7.651 -11.010 12.212 1.00 89.56 197 GLU A O 1
ATOM 1530 N N . ASN A 1 198 ? -8.439 -11.139 14.305 1.00 80.19 198 ASN A N 1
ATOM 1531 C CA . ASN A 1 198 ? -9.756 -10.521 14.046 1.00 80.19 198 ASN A CA 1
ATOM 1532 C C . ASN A 1 198 ? -10.558 -11.160 12.898 1.00 80.19 198 ASN A C 1
ATOM 1534 O O . ASN A 1 198 ? -11.173 -10.470 12.085 1.00 80.19 198 ASN A O 1
ATOM 1538 N N . ALA A 1 199 ? -10.565 -12.490 12.814 1.00 62.25 199 ALA A N 1
ATOM 1539 C CA . ALA A 1 199 ? -11.428 -13.207 11.871 1.00 62.25 199 ALA A CA 1
ATOM 1540 C C . ALA A 1 199 ? -12.937 -13.079 12.200 1.00 62.25 199 ALA A C 1
ATOM 1542 O O . ALA A 1 199 ? -13.783 -13.434 11.381 1.00 62.25 199 ALA A O 1
ATOM 1543 N N . GLU A 1 200 ? -13.284 -12.579 13.391 1.00 56.94 200 GLU A N 1
ATOM 1544 C CA . GLU A 1 200 ? -14.635 -12.137 13.749 1.00 56.94 200 GLU A CA 1
ATOM 1545 C C . GLU A 1 200 ? -14.718 -10.615 13.591 1.00 56.94 200 GLU A C 1
ATOM 1547 O O . GLU A 1 200 ? -13.792 -9.918 14.001 1.00 56.94 200 GLU A O 1
ATOM 1552 N N . SER A 1 201 ? -15.815 -10.097 13.019 1.00 48.19 201 SER A N 1
ATOM 1553 C CA . SER A 1 201 ? -16.001 -8.660 12.768 1.00 48.19 201 SER A CA 1
ATOM 1554 C C . SER A 1 201 ? -15.719 -7.850 14.035 1.00 48.19 201 SER A C 1
ATOM 1556 O O . SER A 1 201 ? -16.516 -7.884 14.984 1.00 48.19 201 SER A O 1
ATOM 1558 N N . ALA A 1 202 ? -14.596 -7.135 14.071 1.00 50.50 202 ALA A N 1
ATOM 1559 C CA . ALA A 1 202 ? -14.313 -6.264 15.196 1.00 50.50 202 ALA A CA 1
ATOM 1560 C C . ALA A 1 202 ? -15.303 -5.092 15.169 1.00 50.50 202 ALA A C 1
ATOM 1562 O O . ALA A 1 202 ? -15.725 -4.618 14.113 1.00 50.50 202 ALA A O 1
ATOM 1563 N N . GLN A 1 203 ? -15.743 -4.673 16.354 1.00 51.62 203 GLN A N 1
ATOM 1564 C CA . GLN A 1 203 ? -16.574 -3.480 16.482 1.00 51.62 203 GLN A CA 1
ATOM 1565 C C . GLN A 1 203 ? -15.757 -2.278 15.983 1.00 51.62 203 GLN A C 1
ATOM 1567 O O . GLN A 1 203 ? -14.580 -2.197 16.340 1.00 51.62 203 GLN A O 1
ATOM 1572 N N . PRO A 1 204 ? -16.344 -1.359 15.195 1.00 56.34 204 PRO A N 1
ATOM 1573 C CA . PRO A 1 204 ? -15.632 -0.176 14.729 1.00 56.34 204 PRO A CA 1
ATOM 1574 C C . PRO A 1 204 ? -15.090 0.582 15.938 1.00 56.34 204 PRO A C 1
ATOM 1576 O O . PRO A 1 204 ? -15.832 0.871 16.885 1.00 56.34 204 PRO A O 1
ATOM 1579 N N . VAL A 1 205 ? -13.788 0.858 15.945 1.00 64.38 205 VAL A N 1
ATOM 1580 C CA . VAL A 1 205 ? -13.200 1.586 17.059 1.00 64.38 205 VAL A CA 1
ATOM 1581 C C . VAL A 1 205 ? -13.491 3.065 16.931 1.00 64.38 205 VAL A C 1
ATOM 1583 O O . VAL A 1 205 ? -13.198 3.717 15.932 1.00 64.38 205 VAL A O 1
ATOM 1586 N N . GLN A 1 206 ? -14.083 3.579 18.001 1.00 83.38 206 GLN A N 1
ATOM 1587 C CA . GLN A 1 206 ? -14.561 4.941 18.075 1.00 83.38 206 GLN A CA 1
ATOM 1588 C C . GLN A 1 206 ? -13.412 5.916 18.351 1.00 83.38 206 GLN A C 1
ATOM 1590 O O . GLN A 1 206 ? -12.496 5.633 19.122 1.00 83.38 206 GLN A O 1
ATOM 1595 N N . PHE A 1 207 ? -13.488 7.110 17.777 1.00 88.69 207 PHE A N 1
ATOM 1596 C CA . PHE A 1 207 ? -12.566 8.203 18.041 1.00 88.69 207 PHE A CA 1
ATOM 1597 C C . PHE A 1 207 ? -13.078 9.099 19.167 1.00 88.69 207 PHE A C 1
ATOM 1599 O O . PHE A 1 207 ? -14.267 9.401 19.264 1.00 88.69 207 PHE A O 1
ATOM 1606 N N . ILE A 1 208 ? -12.161 9.586 20.003 1.00 93.94 208 ILE A N 1
ATOM 1607 C CA . ILE A 1 208 ? -12.483 10.414 21.165 1.00 93.94 208 ILE A CA 1
ATOM 1608 C C . ILE A 1 208 ? -12.166 11.878 20.856 1.00 93.94 208 ILE A C 1
ATOM 1610 O O . ILE A 1 208 ? -11.009 12.292 20.834 1.00 93.94 208 ILE A O 1
ATOM 1614 N N . GLY A 1 209 ? -13.196 12.687 20.630 1.00 96.06 209 GLY A N 1
ATOM 1615 C CA . GLY A 1 209 ? -13.119 14.137 20.491 1.00 96.06 209 GLY A CA 1
ATOM 1616 C C . GLY A 1 209 ? -13.012 14.864 21.830 1.00 96.06 209 GLY A C 1
ATOM 1617 O O . GLY A 1 209 ? -13.698 14.542 22.792 1.00 96.06 209 GLY A O 1
ATOM 1618 N N . ASN A 1 210 ? -12.188 15.904 21.885 1.00 96.56 210 ASN A N 1
ATOM 1619 C CA . ASN A 1 210 ? -12.139 16.873 22.969 1.00 96.56 210 ASN A CA 1
ATOM 1620 C C . ASN A 1 210 ? -12.967 18.102 22.589 1.00 96.56 210 ASN A C 1
ATOM 1622 O O . ASN A 1 210 ? -12.539 18.914 21.764 1.00 96.56 210 ASN A O 1
ATOM 1626 N N . VAL A 1 211 ? -14.117 18.272 23.240 1.00 96.19 211 VAL A N 1
ATOM 1627 C CA . VAL A 1 211 ? -15.070 19.360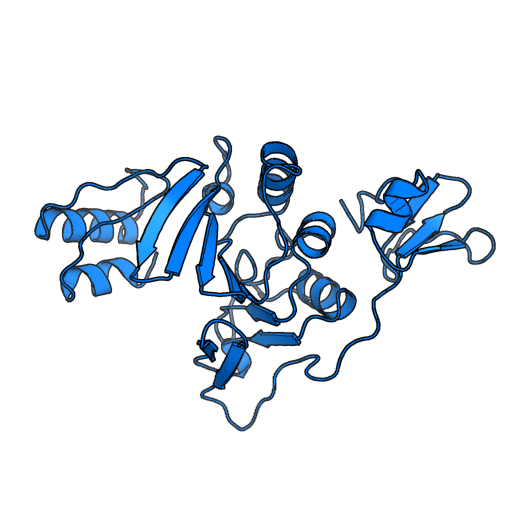 22.948 1.00 96.19 211 VAL A CA 1
ATOM 1628 C C . VAL A 1 211 ? -14.500 20.769 23.150 1.00 96.19 211 VAL A C 1
ATOM 1630 O O . VAL A 1 211 ? -15.078 21.733 22.664 1.00 96.19 211 VAL A O 1
ATOM 1633 N N . ASN A 1 212 ? -13.378 20.914 23.866 1.00 95.00 212 ASN A N 1
ATOM 1634 C CA . ASN A 1 212 ? -12.748 22.216 24.097 1.00 95.00 212 ASN A CA 1
ATOM 1635 C C . ASN A 1 212 ? -11.699 22.558 23.037 1.00 95.00 212 ASN A C 1
ATOM 1637 O O . ASN A 1 212 ? -11.604 23.704 22.609 1.00 95.00 212 ASN A O 1
ATOM 1641 N N . SER A 1 213 ? -10.862 21.589 22.658 1.00 95.56 213 SER A N 1
ATOM 1642 C CA . SER A 1 213 ? -9.784 21.828 21.691 1.00 95.56 213 SER A CA 1
ATOM 1643 C C . SER A 1 213 ? -10.207 21.582 20.248 1.00 95.56 213 SER A C 1
ATOM 1645 O O . SER A 1 213 ? -9.434 21.919 19.353 1.00 95.56 213 SER A O 1
ATOM 1647 N N . HIS A 1 214 ? -11.379 20.974 20.022 1.00 95.88 214 HIS A N 1
ATOM 1648 C CA . HIS A 1 214 ? -11.802 20.463 18.717 1.00 95.88 214 HIS A CA 1
ATOM 1649 C C . HIS A 1 214 ? -10.732 19.561 18.085 1.00 95.88 214 HIS A C 1
ATOM 1651 O O . HIS A 1 214 ? -10.478 19.604 16.882 1.00 95.88 214 HIS A O 1
ATOM 1657 N N . LYS A 1 215 ? -10.070 18.753 18.922 1.00 95.69 215 LYS A N 1
ATOM 1658 C CA . LYS A 1 215 ? -9.171 17.685 18.478 1.00 95.69 215 LYS A CA 1
ATOM 1659 C C . LYS A 1 215 ? -9.785 16.335 18.773 1.00 95.69 215 LYS A C 1
ATOM 1661 O O . LYS A 1 215 ? -10.388 16.190 19.831 1.00 95.69 215 LYS A O 1
ATOM 1666 N N . PHE A 1 216 ? -9.624 15.368 17.885 1.00 94.81 216 PHE A N 1
ATOM 1667 C CA . PHE A 1 216 ? -10.022 13.988 18.146 1.00 94.81 216 PHE A CA 1
ATOM 1668 C C . PHE A 1 216 ? -8.817 13.054 18.168 1.00 94.81 216 PHE A C 1
ATOM 1670 O O . PHE A 1 216 ? -7.749 13.376 17.646 1.00 94.81 216 PHE A O 1
ATOM 1677 N N . HIS A 1 217 ? -8.976 11.945 18.874 1.00 93.00 217 HIS A N 1
ATOM 1678 C CA . HIS A 1 217 ? -7.902 11.082 19.339 1.00 93.00 217 HIS A CA 1
ATOM 1679 C C . HIS A 1 217 ? -8.281 9.615 19.114 1.00 93.00 217 HIS A C 1
ATOM 1681 O O . HIS A 1 217 ? -9.466 9.282 19.156 1.00 93.00 217 HIS A O 1
ATOM 1687 N N . SER A 1 218 ? -7.296 8.733 18.934 1.00 86.25 218 SER A N 1
ATOM 1688 C CA . SER A 1 218 ? -7.528 7.293 19.109 1.00 86.25 218 SER A CA 1
ATOM 1689 C C . SER A 1 218 ? -7.813 6.969 20.590 1.00 86.25 218 SER A C 1
ATOM 1691 O O . SER A 1 218 ? -7.375 7.732 21.465 1.00 86.25 218 SER A O 1
ATOM 1693 N N . PRO A 1 219 ? -8.506 5.859 20.914 1.00 84.44 219 PRO A N 1
ATOM 1694 C CA . PRO A 1 219 ? -8.801 5.470 22.302 1.00 84.44 219 PRO A CA 1
ATOM 1695 C C . PRO A 1 219 ? -7.578 5.268 23.193 1.00 84.44 219 PRO A C 1
ATOM 1697 O O . PRO A 1 219 ? -7.671 5.435 24.403 1.00 84.44 219 PRO A O 1
ATOM 1700 N N . ASP A 1 220 ? -6.427 4.953 22.604 1.00 82.19 220 ASP A N 1
ATOM 1701 C CA . ASP A 1 220 ? -5.188 4.698 23.346 1.00 82.19 220 ASP A CA 1
ATOM 1702 C C . ASP A 1 220 ? -4.289 5.941 23.446 1.00 82.19 220 ASP A C 1
ATOM 1704 O O . ASP A 1 220 ? -3.132 5.868 23.865 1.00 82.19 220 ASP A O 1
ATOM 1708 N N . CYS A 1 221 ? -4.784 7.116 23.044 1.00 86.81 221 CYS A N 1
ATOM 1709 C CA . CYS A 1 221 ? -3.979 8.328 23.040 1.00 86.81 221 CYS A CA 1
ATOM 1710 C C . CYS A 1 221 ? -3.512 8.710 24.458 1.00 86.81 221 CYS A C 1
ATOM 1712 O O . CYS A 1 221 ? -4.307 8.982 25.355 1.00 86.81 221 CYS A O 1
ATOM 1714 N N . ALA A 1 222 ? -2.202 8.888 24.646 1.00 89.50 222 ALA A N 1
ATOM 1715 C CA . ALA A 1 222 ? -1.650 9.373 25.918 1.00 89.50 222 ALA A CA 1
ATOM 1716 C C . ALA A 1 222 ? -2.183 10.763 26.338 1.00 89.50 222 ALA A C 1
ATOM 1718 O O . ALA A 1 222 ? -2.096 11.141 27.504 1.00 89.50 222 ALA A O 1
ATOM 1719 N N . ASN A 1 223 ? -2.735 11.527 25.389 1.00 91.00 223 ASN A N 1
ATOM 1720 C CA . ASN A 1 223 ? -3.247 12.884 25.577 1.00 91.00 223 ASN A CA 1
ATOM 1721 C C . ASN A 1 223 ? -4.784 12.957 25.538 1.00 91.00 223 ASN A C 1
ATOM 1723 O O . ASN A 1 223 ? -5.334 13.974 25.103 1.00 91.00 223 ASN A O 1
ATOM 1727 N N . LEU A 1 224 ? -5.483 11.895 25.953 1.00 93.06 224 LEU A N 1
ATOM 1728 C CA . LEU A 1 224 ? -6.944 11.905 25.995 1.00 93.06 224 LEU A CA 1
ATOM 1729 C C . LEU A 1 224 ? -7.502 13.021 26.902 1.00 93.06 224 LEU A C 1
ATOM 1731 O O . LEU A 1 224 ? -6.976 13.276 27.991 1.00 93.06 224 LEU A O 1
ATOM 1735 N N . PRO A 1 225 ? -8.601 13.686 26.498 1.00 93.56 225 PRO A N 1
ATOM 1736 C CA . PRO A 1 225 ? -9.314 14.600 27.381 1.00 93.56 225 PRO A CA 1
ATOM 1737 C C . PRO A 1 225 ? -9.974 13.845 28.542 1.00 93.56 225 PRO A C 1
ATOM 1739 O O . PRO A 1 225 ? -10.305 12.667 28.439 1.00 93.56 225 PRO A O 1
ATOM 1742 N N . SER A 1 226 ? -10.253 14.547 29.643 1.00 94.31 226 SER A N 1
ATOM 1743 C CA . SER A 1 226 ? -11.079 13.993 30.727 1.00 94.31 226 SER A CA 1
ATOM 1744 C C . SER A 1 226 ? -12.467 13.596 30.214 1.00 94.31 226 SER A C 1
ATOM 1746 O O . SER A 1 226 ? -13.037 14.370 29.449 1.00 94.31 226 SER A O 1
ATOM 1748 N N . GLU A 1 227 ? -13.052 12.511 30.725 1.00 93.38 227 GLU A N 1
ATOM 1749 C CA . GLU A 1 227 ? -14.354 11.952 30.300 1.00 93.38 227 GLU A CA 1
ATOM 1750 C C . GLU A 1 227 ? -15.463 12.996 30.081 1.00 93.38 227 GLU A C 1
ATOM 1752 O O . GLU A 1 227 ? -16.132 12.996 29.058 1.00 93.38 227 GLU A O 1
ATOM 1757 N N . LYS A 1 228 ? -15.612 13.972 30.985 1.00 95.50 228 LYS A N 1
ATOM 1758 C CA . LYS A 1 228 ? -16.620 15.049 30.862 1.00 95.50 228 LYS A CA 1
ATOM 1759 C C . LYS A 1 228 ? -16.477 15.948 29.621 1.00 95.50 228 LYS A C 1
ATOM 1761 O O . LYS A 1 228 ? -17.375 16.727 29.330 1.00 95.50 228 LYS A O 1
ATOM 1766 N N . ASN A 1 229 ? -15.318 15.910 28.971 1.00 95.69 229 ASN A N 1
ATOM 1767 C CA . ASN A 1 229 ? -14.975 16.690 27.786 1.00 95.69 229 ASN A CA 1
ATOM 1768 C C . ASN A 1 229 ? -14.875 15.802 26.534 1.00 95.69 229 ASN A C 1
ATOM 1770 O O . ASN A 1 229 ? -14.395 16.279 25.506 1.00 95.69 229 ASN A O 1
ATOM 1774 N N . GLN A 1 230 ? -15.257 14.528 26.639 1.00 96.50 230 GLN A N 1
ATOM 1775 C CA . GLN A 1 230 ? -15.225 13.581 25.537 1.00 96.50 230 GLN A CA 1
ATOM 1776 C C . GLN A 1 230 ? -16.517 13.655 24.723 1.00 96.50 230 GLN A C 1
ATOM 1778 O O . GLN A 1 230 ? -17.615 13.725 25.273 1.00 96.50 230 GLN A O 1
ATOM 1783 N N . ILE A 1 231 ? -16.363 13.614 23.407 1.00 96.00 231 ILE A N 1
ATOM 1784 C CA . ILE A 1 231 ? -17.396 13.221 22.451 1.00 96.00 231 ILE A CA 1
ATOM 1785 C C . ILE A 1 231 ? -16.863 12.016 21.683 1.00 96.00 231 ILE A C 1
ATOM 1787 O O . ILE A 1 231 ? -15.659 11.907 21.476 1.00 96.00 231 ILE A O 1
ATOM 1791 N N . ILE A 1 232 ? -17.741 11.099 21.310 1.00 94.50 232 ILE A N 1
ATOM 1792 C CA . ILE A 1 232 ? -17.375 9.865 20.627 1.00 94.50 232 ILE A CA 1
ATOM 1793 C C . ILE A 1 232 ? -17.817 9.982 19.171 1.00 94.50 232 ILE A C 1
ATOM 1795 O O . ILE A 1 232 ? -18.938 10.421 18.921 1.00 94.50 232 ILE A O 1
ATOM 1799 N N . PHE A 1 233 ? -16.931 9.624 18.248 1.00 90.12 233 PHE A N 1
ATOM 1800 C CA . PHE A 1 233 ? -17.211 9.524 16.818 1.00 90.12 233 PHE A CA 1
ATOM 1801 C C . PHE A 1 233 ? -17.002 8.085 16.377 1.00 90.12 233 PHE A C 1
ATOM 1803 O O . PHE A 1 233 ? -16.007 7.471 16.755 1.00 90.12 233 PHE A O 1
ATOM 1810 N N . ASP A 1 234 ? -17.900 7.555 15.563 1.00 80.56 234 ASP A N 1
ATOM 1811 C CA . ASP A 1 234 ? -17.799 6.187 15.066 1.00 80.56 234 ASP A CA 1
ATOM 1812 C C . ASP A 1 234 ? -16.792 6.081 13.909 1.00 80.56 234 ASP A C 1
ATOM 1814 O O . ASP A 1 234 ? -16.271 4.999 13.651 1.00 80.56 234 ASP A O 1
ATOM 1818 N N . THR A 1 235 ? -16.470 7.194 13.231 1.00 75.12 235 THR A N 1
ATOM 1819 C CA . THR A 1 235 ? -15.458 7.233 12.159 1.00 75.12 235 THR A CA 1
ATOM 1820 C C . THR A 1 235 ? -14.574 8.483 12.208 1.00 75.12 235 THR A C 1
ATOM 1822 O O . THR A 1 235 ? -14.935 9.519 12.776 1.00 75.12 235 THR A O 1
ATOM 1825 N N . TYR A 1 236 ? -13.400 8.412 11.570 1.00 81.31 236 TYR A N 1
ATOM 1826 C CA . TYR A 1 236 ? -12.501 9.562 11.421 1.00 81.31 236 TYR A CA 1
ATOM 1827 C C . TYR A 1 236 ? -13.177 10.676 10.607 1.00 81.31 236 TYR A C 1
ATOM 1829 O O . TYR A 1 236 ? -13.073 11.857 10.938 1.00 81.31 236 TYR A O 1
ATOM 1837 N N . GLU A 1 237 ? -13.905 10.295 9.553 1.00 77.62 237 GLU A N 1
ATOM 1838 C CA . GLU A 1 237 ? -14.625 11.225 8.684 1.00 77.62 237 GLU A CA 1
ATOM 1839 C C . GLU A 1 237 ? -15.753 11.942 9.436 1.00 77.62 237 GLU A C 1
ATOM 1841 O O . GLU A 1 237 ? -15.938 13.145 9.264 1.00 77.62 237 GLU A O 1
ATOM 1846 N N . GLU A 1 238 ? -16.469 11.246 10.325 1.00 85.75 238 GLU A N 1
ATOM 1847 C CA . GLU A 1 238 ? -17.475 11.863 11.191 1.00 85.75 238 GLU A CA 1
ATOM 1848 C C . GLU A 1 238 ? -16.854 12.958 12.068 1.00 85.75 238 GLU A C 1
ATOM 1850 O O . GLU A 1 238 ? -17.383 14.070 12.129 1.00 85.75 238 GLU A O 1
ATOM 1855 N N . ALA A 1 239 ? -15.699 12.686 12.684 1.00 90.56 239 ALA A N 1
ATOM 1856 C CA . ALA A 1 239 ? -14.990 13.663 13.504 1.00 90.56 239 ALA A CA 1
ATOM 1857 C C . ALA A 1 239 ? -14.556 14.894 12.686 1.00 90.56 239 ALA A C 1
ATOM 1859 O O . ALA A 1 239 ? -14.767 16.037 13.110 1.00 90.56 239 ALA A O 1
ATOM 1860 N N . VAL A 1 240 ? -13.997 14.675 11.491 1.00 88.19 240 VAL A N 1
ATOM 1861 C CA . VAL A 1 240 ? -13.587 15.755 10.579 1.00 88.19 240 VAL A CA 1
ATOM 1862 C C . VAL A 1 240 ? -14.793 16.574 10.113 1.00 88.19 240 VAL A C 1
ATOM 1864 O O . VAL A 1 240 ? -14.765 17.804 10.190 1.00 88.19 240 VAL A O 1
ATOM 1867 N N . ASN A 1 241 ? -15.885 15.921 9.710 1.00 89.25 241 ASN A N 1
ATOM 1868 C CA . ASN A 1 241 ? -17.128 16.575 9.292 1.00 89.25 241 ASN A CA 1
ATOM 1869 C C . ASN A 1 241 ? -17.799 17.343 10.444 1.00 89.25 241 ASN A C 1
ATOM 1871 O O . ASN A 1 241 ? -18.425 18.380 10.216 1.00 89.25 241 ASN A O 1
ATOM 1875 N N . ALA A 1 242 ? -17.617 16.893 11.689 1.00 94.38 242 ALA A N 1
ATOM 1876 C CA . ALA A 1 242 ? -18.025 17.607 12.898 1.00 94.38 242 ALA A CA 1
ATOM 1877 C C . ALA A 1 242 ? -17.108 18.799 13.255 1.00 94.38 242 ALA A C 1
ATOM 1879 O O . ALA A 1 242 ? -17.335 19.478 14.262 1.00 94.38 242 ALA A O 1
ATOM 1880 N N . GLY A 1 243 ? -16.079 19.077 12.448 1.00 95.44 243 GLY A N 1
ATOM 1881 C CA . GLY A 1 243 ? -15.158 20.201 12.618 1.00 95.44 243 GLY A CA 1
ATOM 1882 C C . GLY A 1 243 ? -14.004 19.930 13.584 1.00 95.44 243 GLY A C 1
ATOM 1883 O O . GLY A 1 243 ? -13.406 20.882 14.089 1.00 95.44 243 GLY A O 1
ATOM 1884 N N . TYR A 1 244 ? -13.699 18.663 13.874 1.00 96.00 244 TYR A N 1
ATOM 1885 C CA . TYR A 1 244 ? -12.564 18.287 14.708 1.00 96.00 244 TYR A CA 1
ATOM 1886 C C . TYR A 1 244 ? -11.330 18.015 13.848 1.00 96.00 244 TYR A C 1
ATOM 1888 O O . TYR A 1 244 ? -11.405 17.555 12.714 1.00 96.00 244 TYR A O 1
ATOM 1896 N N . THR A 1 245 ? -10.163 18.294 14.416 1.00 93.12 245 THR A N 1
ATOM 1897 C CA . THR A 1 245 ? -8.863 18.051 13.786 1.00 93.12 245 THR A CA 1
ATOM 1898 C C . THR A 1 245 ? -8.176 16.846 14.426 1.00 93.12 245 THR A C 1
ATOM 1900 O O . THR A 1 245 ? -8.277 16.660 15.642 1.00 93.12 245 THR A O 1
ATOM 1903 N N . PRO A 1 246 ? -7.474 16.006 13.656 1.00 90.88 246 PRO A N 1
ATOM 1904 C CA . PRO A 1 246 ? -6.790 14.849 14.214 1.00 90.88 246 PRO A CA 1
ATOM 1905 C C . PRO A 1 246 ? -5.695 15.285 15.188 1.00 90.88 246 PRO A C 1
ATOM 1907 O O . PRO A 1 246 ? -4.974 16.269 14.987 1.00 90.88 246 PRO A O 1
ATOM 1910 N N . CYS A 1 247 ? -5.559 14.552 16.285 1.00 90.75 247 CYS A N 1
ATOM 1911 C CA . CYS A 1 247 ? -4.468 14.757 17.215 1.00 90.75 247 CYS A CA 1
ATOM 1912 C C . CYS A 1 247 ? -3.159 14.252 16.600 1.00 90.75 247 CYS A C 1
ATOM 1914 O O . CYS A 1 247 ? -2.936 13.048 16.526 1.00 90.75 247 CYS A O 1
ATOM 1916 N N . GLY A 1 248 ? -2.256 15.173 16.258 1.00 84.06 248 GLY A N 1
ATOM 1917 C CA . GLY A 1 248 ? -0.981 14.845 15.611 1.00 84.06 248 GLY A CA 1
ATOM 1918 C C . GLY A 1 248 ? -0.044 13.896 16.375 1.00 84.06 248 GLY A C 1
ATOM 1919 O O . GLY A 1 248 ? 0.935 13.446 15.807 1.00 84.06 248 GLY A O 1
ATOM 1920 N N . SER A 1 249 ? -0.303 13.590 17.654 1.00 82.56 249 SER A N 1
ATOM 1921 C CA . SER A 1 249 ? 0.499 12.608 18.404 1.00 82.56 249 SER A CA 1
ATOM 1922 C C . SER A 1 249 ? -0.025 11.176 18.317 1.00 82.56 249 SER A C 1
ATOM 1924 O O . SER A 1 249 ? 0.673 10.265 18.737 1.00 82.56 249 SER A O 1
ATOM 1926 N N . CYS A 1 250 ? -1.273 10.971 17.894 1.00 79.94 250 CYS A N 1
ATOM 1927 C CA . CYS A 1 250 ? -1.871 9.631 17.824 1.00 79.94 250 CYS A CA 1
ATOM 1928 C C . CYS A 1 250 ? -2.544 9.326 16.487 1.00 79.94 250 CYS A C 1
ATOM 1930 O O . CYS A 1 250 ? -2.686 8.159 16.158 1.00 79.94 250 CYS A O 1
ATOM 1932 N N . LEU A 1 251 ? -2.932 10.354 15.731 1.00 81.00 251 LEU A N 1
ATOM 1933 C CA . LEU A 1 251 ? -3.590 10.272 14.426 1.00 81.00 251 LEU A CA 1
ATOM 1934 C C . LEU A 1 251 ? -2.848 11.082 13.344 1.00 81.00 251 LEU A C 1
ATOM 1936 O O . LEU A 1 251 ? -3.379 11.233 12.247 1.00 81.00 251 LEU A O 1
ATOM 1940 N N . GLY A 1 252 ? -1.706 11.683 13.700 1.00 62.44 252 GLY A N 1
ATOM 1941 C CA . GLY A 1 252 ? -0.857 12.456 12.790 1.00 62.44 252 GLY A CA 1
ATOM 1942 C C . GLY A 1 252 ? 0.103 11.580 12.020 1.00 62.44 252 GLY A C 1
ATOM 1943 O O . GLY A 1 252 ? 0.405 10.478 12.533 1.00 62.44 252 GLY A O 1
#

Radius of gyration: 19.58 Å; chains: 1; bounding box: 42×47×55 Å

Foldseek 3Di:
DQCQLVCLQPDQDDAAEDLDQDDPDPSSVSNNVSCVVNPYDYDHDAAQDWDDDDQKIKGFLDDHDDDPDPLLSDGWIWIAHAQAIEIESEQRFPVSLVVSCVVCPPVDQLAHQEYAWHNLQDLRGDFLVNCQSNLYQEYEREDAAPDPVCPNDVLNVVSCLQSQHFYHYCNFFPDKDWDDPNPDIDIDGDPPVDDTDSPDRRQHFKWWAFQVQLEIAGPPDPPGDDPVRTDIHSGPVRSVVVVGHYDPVHRD

pLDDT: mean 92.61, std 8.26, range [48.19, 98.81]

Secondary structure (DSSP, 8-state):
-TTHHHHHHHS--S-EE-S-S--SSHHHHHHHHHHHHTT--EE-PPTT-EEEETTEEEEEEE--S--SSSGGGPPEEEEEETTEEEEE-TT--HHHHHHHHHHHGGGS----SEEE-GGGG-TTSS-HHHHHHH--SEEEE---TT-TT-PSPHHHHHHHHHTTPEEEEHHHH-SEEEEESSS-EEEEES-TT---BT-S-PPPPPEEEETTTTEEE-TT-TTPPPGGGEEEESSHHHHHHTT-EE-TTTT-

Sequence (252 aa):
MGGLPSVLAVYPTHAVYAPTRTYASKVFDDFVYYADQQRLEITIPSPGDGWTLGETSVTVLGPVQSYADQNDTSIVLKVEYGGTSFLFTGDMETDAENDMLDYWGSRISWKTDVLKVGHHGSDTSTGYRFLNEVDPDYAVISVGKGNSYGHPHEEPLSRLNQAGVTILRTDELGTIVARTDGKEVTFTWDNQSADPENAESAQPVQFIGNVNSHKFHSPDCANLPSEKNQIIFDTYEEAVNAGYTPCGSCLG